Protein AF-A0A3D4PUM0-F1 (afdb_monomer)

pLDDT: mean 78.25, std 20.86, range [29.56, 98.5]

Mean predicted aligned error: 17.83 Å

Secondary structure (DSSP, 8-state):
-HHHHHHHHHHHHHHHHHTT-S-HHHHHHHHHHHH-TTTT----EEE-SS--GGGEEEEEETTTEEEEEEE--GGG-EEE-GGGGGGGGGG-HHHHHHHHHHHHHH--SPP-TTHHHHHHHHHHHHHHHHHHHHHHTT-HHHHHHHHHHHHHHHHT--TTTT-HHHHHHHHHHHHHHHHHHS--------------TT--GGGGS--S---------PPPP----TT-S-----PPP----------------SHHHHHHHHHHHHHHHHHHHHT--

Nearest PDB structures (foldseek):
  5igh-assembly1_A  TM=8.323E-01  e=3.819E-04  Escherichia coli
  8i8h-assembly1_A  TM=6.521E-01  e=4.252E-04  Streptosporangium roseum
  3w0m-assembly1_A  TM=4.952E-01  e=8.593E-03  Escherichia coli
  3w0r-assembly1_A  TM=5.070E-01  e=7.357E-02  Escherichia coli

Foldseek 3Di:
DLVVVLVVQVVLLVLLVVVVLFDPLLSVLSVVLSVDPLLSPDDWDWDLQAAAPVQFDWDQDPPPGTDGPDGHRSPSIDTGQNLRNLLNCLVVVVCSVVVLVVCQVPDPDDRRLNSSLVSVSNNLCVLSVQLSVCVVVVNVVSNVVSSVVSVVVSVPDDPPSNDSVVSVVVVVVVVVVVVVVPPPPPPPPPPPPPPCPVDDPVVVDPPDDDDDDDDDDDDDDDDDPPPPPDDDDDDDDDDDDDDDDDDDDDDDPPDPVVVVVVVVVVVVVVVVVVVPD

Sequence (277 aa):
SAEEVREEIRQLVDRAAATGRVPARLTVRWRDAVGDDELWRFESAVTLGGVQATSFLFEDDPDNGPEVVGLLNWHGMSLGDPAVDLAWLSSAPDAAGTVHSSYSEASDRTPDSALAVRGRLLAELEFARWLVHGDAMHRTDIMDDAAGLLESLAEGLRENDLSVIAARSEGVDSAMDALNRVPATAAAGSNTSMQTDAYNPADLLPGEDAPDAPEEYVGDATEDLRDVAESDLLPRDESQGDPSGAVDEEETGTDSADEAQRAARAALQRWTSSSSE

Structure (mmCIF, N/CA/C/O backbone):
data_AF-A0A3D4PUM0-F1
#
_entry.id   AF-A0A3D4PUM0-F1
#
loop_
_atom_site.group_PDB
_atom_site.id
_atom_site.type_symbol
_atom_site.label_atom_id
_atom_site.label_alt_id
_atom_site.label_comp_id
_atom_site.label_asym_id
_atom_site.label_entity_id
_atom_site.label_seq_id
_atom_site.pdbx_PDB_ins_code
_atom_site.Cartn_x
_atom_site.Cartn_y
_atom_site.Cartn_z
_atom_site.occupancy
_atom_site.B_iso_or_equiv
_atom_site.auth_seq_id
_atom_site.auth_comp_id
_atom_site.auth_asym_id
_atom_site.auth_atom_id
_atom_site.pdbx_PDB_model_num
ATOM 1 N N . SER A 1 1 ? -5.836 -16.461 -2.499 1.00 89.94 1 SER A N 1
ATOM 2 C CA . SER A 1 1 ? -6.619 -15.918 -3.633 1.00 89.94 1 SER A CA 1
ATOM 3 C C . SER A 1 1 ? -6.806 -14.413 -3.449 1.00 89.94 1 SER A C 1
ATOM 5 O O . SER A 1 1 ? -6.516 -13.910 -2.369 1.00 89.94 1 SER A O 1
ATOM 7 N N . ALA A 1 2 ? -7.250 -13.668 -4.468 1.00 94.00 2 ALA A N 1
ATOM 8 C CA . ALA A 1 2 ? -7.406 -12.212 -4.342 1.00 94.00 2 ALA A CA 1
ATOM 9 C C . ALA A 1 2 ? -8.437 -11.797 -3.275 1.00 94.00 2 ALA A C 1
ATOM 11 O O . ALA A 1 2 ? -8.187 -10.872 -2.505 1.00 94.00 2 ALA A O 1
ATOM 12 N N . GLU A 1 3 ? -9.551 -12.528 -3.170 1.00 95.75 3 GLU A N 1
ATOM 13 C CA . GLU A 1 3 ? -10.566 -12.293 -2.135 1.00 95.75 3 GLU A CA 1
ATOM 14 C C . GLU A 1 3 ? -10.061 -12.628 -0.723 1.00 95.75 3 GLU A C 1
ATOM 16 O O . GLU A 1 3 ? -10.372 -11.906 0.219 1.00 95.75 3 GLU A O 1
ATOM 21 N N . GLU A 1 4 ? -9.226 -13.661 -0.566 1.00 95.56 4 GLU A N 1
ATOM 22 C CA . GLU A 1 4 ? -8.571 -13.952 0.721 1.00 95.56 4 GLU A CA 1
ATOM 23 C C . GLU A 1 4 ? -7.657 -12.799 1.154 1.00 95.56 4 GLU A C 1
ATOM 25 O O . GLU A 1 4 ? -7.783 -12.313 2.274 1.00 95.56 4 GLU A O 1
ATOM 30 N N . VAL A 1 5 ? -6.803 -12.296 0.254 1.00 95.94 5 VAL A N 1
ATOM 31 C CA . VAL A 1 5 ? -5.918 -11.150 0.544 1.00 95.94 5 VAL A CA 1
ATOM 32 C C . VAL A 1 5 ? -6.737 -9.905 0.900 1.00 95.94 5 VAL A C 1
ATOM 34 O O . VAL A 1 5 ? -6.420 -9.194 1.857 1.00 95.94 5 VAL A O 1
ATOM 37 N N . ARG A 1 6 ? -7.824 -9.650 0.162 1.00 97.44 6 ARG A N 1
ATOM 38 C CA . ARG A 1 6 ? -8.756 -8.548 0.433 1.00 97.44 6 ARG A CA 1
ATOM 39 C C . ARG A 1 6 ? -9.374 -8.661 1.826 1.00 97.44 6 ARG A C 1
ATOM 41 O O . ARG A 1 6 ? -9.458 -7.663 2.542 1.00 97.44 6 ARG A O 1
ATOM 48 N N . GLU A 1 7 ? -9.813 -9.854 2.212 1.00 97.94 7 GLU A N 1
ATOM 49 C CA . GLU A 1 7 ? -10.415 -10.111 3.520 1.00 97.94 7 GLU A CA 1
ATOM 50 C C . GLU A 1 7 ? -9.394 -9.994 4.660 1.00 97.94 7 GLU A C 1
ATOM 52 O O . GLU A 1 7 ? -9.678 -9.357 5.674 1.00 97.94 7 GLU A O 1
ATOM 57 N N . GLU A 1 8 ? -8.175 -10.502 4.486 1.00 97.12 8 GLU A N 1
ATOM 58 C CA . GLU A 1 8 ? -7.089 -10.328 5.459 1.00 97.12 8 GLU A CA 1
ATOM 59 C C . GLU A 1 8 ? -6.768 -8.847 5.700 1.00 97.12 8 GLU A C 1
ATOM 61 O O . GLU A 1 8 ? -6.596 -8.406 6.843 1.00 97.12 8 GLU A O 1
ATOM 66 N N . ILE A 1 9 ? -6.728 -8.053 4.628 1.00 97.81 9 ILE A N 1
ATOM 67 C CA . ILE A 1 9 ? -6.503 -6.609 4.713 1.00 97.81 9 ILE A CA 1
ATOM 68 C C . ILE A 1 9 ? -7.691 -5.908 5.377 1.00 97.81 9 ILE A C 1
ATOM 70 O O . ILE A 1 9 ? -7.478 -5.048 6.232 1.00 97.81 9 ILE A O 1
ATOM 74 N N . ARG A 1 10 ? -8.932 -6.300 5.067 1.00 98.31 10 ARG A N 1
ATOM 75 C CA . ARG A 1 10 ? -10.135 -5.790 5.746 1.00 98.31 10 ARG A CA 1
ATOM 76 C C . ARG A 1 10 ? -10.048 -6.007 7.258 1.00 98.31 10 ARG A C 1
ATOM 78 O O . ARG A 1 10 ? -10.206 -5.061 8.028 1.00 98.31 10 ARG A O 1
ATOM 85 N N . GLN A 1 11 ? -9.705 -7.222 7.680 1.00 98.50 11 GLN A N 1
ATOM 86 C CA . GLN A 1 11 ? -9.539 -7.568 9.093 1.00 98.50 11 GLN A CA 1
ATOM 87 C C . GLN A 1 11 ? -8.387 -6.806 9.752 1.00 98.50 11 GLN A C 1
ATOM 89 O O . GLN A 1 11 ? -8.486 -6.408 10.914 1.00 98.50 11 GLN A O 1
ATOM 94 N N . LEU A 1 12 ? -7.279 -6.590 9.040 1.00 98.50 12 LEU A N 1
ATOM 95 C CA . LEU A 1 12 ? -6.182 -5.756 9.526 1.00 98.50 12 LEU A CA 1
ATOM 96 C C . LEU A 1 12 ? -6.639 -4.312 9.758 1.00 98.50 12 LEU A C 1
ATOM 98 O O . LEU A 1 12 ? -6.365 -3.765 10.826 1.00 98.50 12 LEU A O 1
ATOM 102 N N . VAL A 1 13 ? -7.340 -3.714 8.791 1.00 98.44 13 VAL A N 1
ATOM 103 C CA . VAL A 1 13 ? -7.861 -2.343 8.891 1.00 98.44 13 VAL A CA 1
ATOM 104 C C . VAL A 1 13 ? -8.812 -2.217 10.078 1.00 98.44 13 VAL A C 1
ATOM 106 O O . VAL A 1 13 ? -8.683 -1.279 10.863 1.00 98.44 13 VAL A O 1
ATOM 109 N N . ASP A 1 14 ? -9.718 -3.177 10.266 1.00 98.25 14 ASP A N 1
ATOM 110 C CA . ASP A 1 14 ? -10.654 -3.155 11.390 1.00 98.25 14 ASP A CA 1
ATOM 111 C C . ASP A 1 14 ? -9.953 -3.333 12.744 1.00 98.25 14 ASP A C 1
ATOM 113 O O . ASP A 1 14 ? -10.270 -2.609 13.691 1.00 98.25 14 ASP A O 1
ATOM 117 N N . ARG A 1 15 ? -8.947 -4.215 12.843 1.00 98.31 15 ARG A N 1
ATOM 118 C CA . ARG A 1 15 ? -8.122 -4.346 14.059 1.00 98.31 15 ARG A CA 1
ATOM 119 C C . ARG A 1 15 ? -7.341 -3.073 14.361 1.00 98.31 15 ARG A C 1
ATOM 121 O O . ARG A 1 15 ? -7.334 -2.624 15.503 1.00 98.31 15 ARG A O 1
ATOM 128 N N . ALA A 1 16 ? -6.716 -2.472 13.353 1.00 98.12 16 ALA A N 1
ATOM 129 C CA . ALA A 1 16 ? -5.984 -1.224 13.520 1.00 98.12 16 ALA A CA 1
ATOM 130 C C . ALA A 1 16 ? -6.927 -0.096 13.965 1.00 98.12 16 ALA A C 1
ATOM 132 O O . ALA A 1 16 ? -6.626 0.614 14.922 1.00 98.12 16 ALA A O 1
ATOM 133 N N . ALA A 1 17 ? -8.106 0.024 13.350 1.00 97.50 17 ALA A N 1
ATOM 134 C CA . ALA A 1 17 ? -9.118 1.003 13.738 1.00 97.50 17 ALA A CA 1
ATOM 135 C C . ALA A 1 17 ? -9.629 0.786 15.175 1.00 97.50 17 ALA A C 1
ATOM 137 O O . ALA A 1 17 ? -9.835 1.762 15.900 1.00 97.50 17 ALA A O 1
ATOM 138 N N . ALA A 1 18 ? -9.784 -0.468 15.616 1.00 97.44 18 ALA A N 1
ATOM 139 C CA . ALA A 1 18 ? -10.228 -0.806 16.969 1.00 97.44 18 ALA A CA 1
ATOM 140 C C . ALA A 1 18 ? -9.271 -0.317 18.072 1.00 97.44 18 ALA A C 1
ATOM 142 O O . ALA A 1 18 ? -9.718 -0.069 19.190 1.00 97.44 18 ALA A O 1
ATOM 143 N N . THR A 1 19 ? -7.987 -0.095 17.759 1.00 96.69 19 THR A N 1
ATOM 144 C CA . THR A 1 19 ? -7.031 0.516 18.704 1.00 96.69 19 THR A CA 1
ATOM 145 C C . THR A 1 19 ? -7.380 1.969 19.056 1.00 96.69 19 THR A C 1
ATOM 147 O O . THR A 1 19 ? -6.889 2.505 20.050 1.00 96.69 19 THR A O 1
ATOM 150 N N . GLY A 1 20 ? -8.185 2.645 18.225 1.00 96.88 20 GLY A N 1
ATOM 151 C CA . GLY A 1 20 ? -8.527 4.062 18.374 1.00 96.88 20 GLY A CA 1
ATOM 152 C C . GLY A 1 20 ? -7.366 5.033 18.121 1.00 96.88 20 GLY A C 1
ATOM 153 O O . GLY A 1 20 ? -7.516 6.225 18.380 1.00 96.88 20 GLY A O 1
ATOM 154 N N . ARG A 1 21 ? -6.212 4.547 17.639 1.00 97.06 21 ARG A N 1
ATOM 155 C CA . ARG A 1 21 ? -5.001 5.353 17.389 1.00 97.06 21 ARG A CA 1
ATOM 156 C C . ARG A 1 21 ? -4.796 5.727 15.918 1.00 97.06 21 ARG A C 1
ATOM 158 O O . ARG A 1 21 ? -3.943 6.556 15.627 1.00 97.06 21 ARG A O 1
ATOM 165 N N . VAL A 1 22 ? -5.556 5.134 14.997 1.00 98.06 22 VAL A N 1
ATOM 166 C CA . VAL A 1 22 ? -5.452 5.417 13.557 1.00 98.06 22 VAL A CA 1
ATOM 167 C C . VAL A 1 22 ? -6.213 6.708 13.215 1.00 98.06 22 VAL A C 1
ATOM 169 O O . VAL A 1 22 ? -7.403 6.803 13.534 1.00 98.06 22 VAL A O 1
ATOM 172 N N . PRO A 1 23 ? -5.588 7.685 12.530 1.00 96.88 23 PRO A N 1
ATOM 173 C CA . PRO A 1 23 ? -6.275 8.873 12.027 1.00 96.88 23 PRO A CA 1
ATOM 174 C C . PRO A 1 23 ? -7.497 8.528 11.164 1.00 96.88 23 PRO A C 1
ATOM 176 O O . PRO A 1 23 ? -7.413 7.716 10.243 1.00 96.88 23 PRO A O 1
ATOM 179 N N . ALA A 1 24 ? -8.631 9.196 11.399 1.00 94.19 24 ALA A N 1
ATOM 180 C CA . ALA A 1 24 ? -9.900 8.873 10.732 1.00 94.19 24 ALA A CA 1
ATOM 181 C C . ALA A 1 24 ? -9.818 8.918 9.193 1.00 94.19 24 ALA A C 1
ATOM 183 O O . ALA A 1 24 ? -10.418 8.075 8.526 1.00 94.19 24 ALA A O 1
ATOM 184 N N . ARG A 1 25 ? -9.036 9.858 8.636 1.00 92.69 25 ARG A N 1
ATOM 185 C CA . ARG A 1 25 ? -8.810 9.976 7.184 1.00 92.69 25 ARG A CA 1
ATOM 186 C C . ARG A 1 25 ? -8.170 8.721 6.579 1.00 92.69 25 ARG A C 1
ATOM 188 O O . ARG A 1 25 ? -8.573 8.319 5.495 1.00 92.69 25 ARG A O 1
ATOM 195 N N . LEU A 1 26 ? -7.242 8.075 7.293 1.00 95.06 26 LEU A N 1
ATOM 196 C CA . LEU A 1 26 ? -6.613 6.825 6.849 1.00 95.06 26 LEU A CA 1
ATOM 197 C C . LEU A 1 26 ? -7.606 5.668 6.882 1.00 95.06 26 LEU A C 1
ATOM 199 O O . LEU A 1 26 ? -7.728 4.942 5.904 1.00 95.06 26 LEU A O 1
ATOM 203 N N . THR A 1 27 ? -8.381 5.543 7.961 1.00 95.38 27 THR A N 1
ATOM 204 C CA . THR A 1 27 ? -9.386 4.480 8.082 1.00 95.38 27 THR A CA 1
ATOM 205 C C . THR A 1 27 ? -10.428 4.540 6.965 1.00 95.38 27 THR A C 1
ATOM 207 O O . THR A 1 27 ? -10.7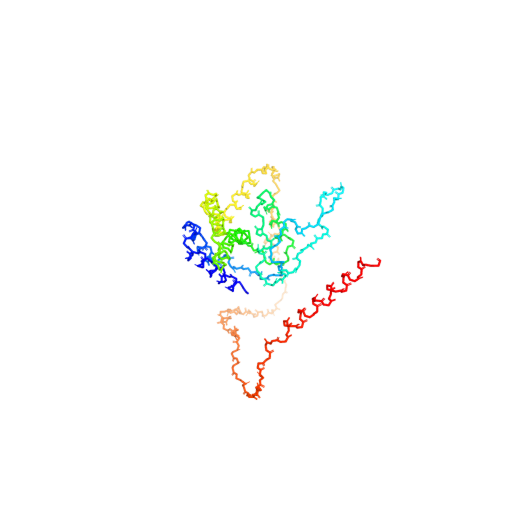63 3.504 6.397 1.00 95.38 27 THR A O 1
ATOM 210 N N . VAL A 1 28 ? -10.943 5.733 6.639 1.00 94.06 28 VAL A N 1
ATOM 211 C CA . VAL A 1 28 ? -11.895 5.911 5.526 1.00 94.06 28 VAL A CA 1
ATOM 212 C C . VAL A 1 28 ? -11.234 5.526 4.207 1.00 94.06 28 VAL A C 1
ATOM 214 O O . VAL A 1 28 ? -11.722 4.641 3.514 1.00 94.06 28 VAL A O 1
ATOM 217 N N . ARG A 1 29 ? -10.064 6.103 3.923 1.00 94.00 29 ARG A N 1
ATOM 218 C CA . ARG A 1 29 ? -9.299 5.845 2.701 1.00 94.00 29 ARG A CA 1
ATOM 219 C C . ARG A 1 29 ? -8.993 4.359 2.484 1.00 94.00 29 ARG A C 1
ATOM 221 O O . ARG A 1 29 ? -9.161 3.859 1.376 1.00 94.00 29 ARG A O 1
ATOM 228 N N . TRP A 1 30 ? -8.552 3.642 3.515 1.00 96.88 30 TRP A N 1
ATOM 229 C CA . TRP A 1 30 ? -8.256 2.212 3.404 1.00 96.88 30 TRP A CA 1
ATOM 230 C C . TRP A 1 30 ? -9.518 1.372 3.236 1.00 96.88 30 TRP A C 1
ATOM 232 O O . TRP A 1 30 ? -9.503 0.409 2.476 1.00 96.88 30 TRP A O 1
ATOM 242 N N . ARG A 1 31 ? -10.624 1.733 3.899 1.00 96.50 31 ARG A N 1
ATOM 243 C CA . ARG A 1 31 ? -11.913 1.051 3.709 1.00 96.50 31 ARG A CA 1
ATOM 244 C C . ARG A 1 31 ? -12.463 1.248 2.304 1.00 96.50 31 ARG A C 1
ATOM 246 O O . ARG A 1 31 ? -12.959 0.281 1.734 1.00 96.50 31 ARG A O 1
ATOM 253 N N . ASP A 1 32 ? -12.324 2.444 1.743 1.00 95.50 32 ASP A N 1
ATOM 254 C CA . ASP A 1 32 ? -12.714 2.727 0.362 1.00 95.50 32 ASP A CA 1
ATOM 255 C C . ASP A 1 32 ? -11.880 1.887 -0.618 1.00 95.50 32 ASP A C 1
ATOM 257 O O . ASP A 1 32 ? -12.444 1.223 -1.483 1.00 95.50 32 ASP A O 1
ATOM 261 N N . ALA A 1 33 ? -10.558 1.808 -0.420 1.00 95.50 33 ALA A N 1
ATOM 262 C CA . ALA A 1 33 ? -9.676 0.961 -1.231 1.00 95.50 33 ALA A CA 1
ATOM 263 C C . ALA A 1 33 ? -10.017 -0.540 -1.106 1.00 95.50 33 ALA A C 1
ATOM 265 O O . ALA A 1 33 ? -10.088 -1.266 -2.095 1.00 95.50 33 ALA A O 1
ATOM 266 N N . VAL A 1 34 ? -10.307 -1.024 0.106 1.00 96.81 34 VAL A N 1
ATOM 267 C CA . VAL A 1 34 ? -10.800 -2.396 0.328 1.00 96.81 34 VAL A CA 1
ATOM 268 C C . VAL A 1 34 ? -12.167 -2.618 -0.329 1.00 96.81 34 VAL A C 1
ATOM 270 O O . VAL A 1 34 ? -12.474 -3.734 -0.751 1.00 96.81 34 VAL A O 1
ATOM 273 N N . GLY A 1 35 ? -12.999 -1.584 -0.432 1.00 95.69 35 GLY A N 1
ATOM 274 C CA . GLY A 1 35 ? -14.293 -1.613 -1.110 1.00 95.69 35 GLY A CA 1
ATOM 275 C C . GLY A 1 35 ? -14.212 -1.594 -2.639 1.00 95.69 35 GLY A C 1
ATOM 276 O O . GLY A 1 35 ? -15.154 -2.046 -3.281 1.00 95.69 35 GLY A O 1
ATOM 277 N N . ASP A 1 36 ? -13.104 -1.135 -3.219 1.00 95.62 36 ASP A N 1
ATOM 278 C CA . ASP A 1 36 ? -12.923 -1.026 -4.669 1.00 95.62 36 ASP A CA 1
ATOM 279 C C . ASP A 1 36 ? -12.606 -2.387 -5.307 1.00 95.62 36 ASP A C 1
ATOM 281 O O . ASP A 1 36 ? -11.498 -2.905 -5.196 1.00 95.62 36 ASP A O 1
ATOM 285 N N . ASP A 1 37 ? -13.578 -2.970 -6.010 1.00 94.81 37 ASP A N 1
ATOM 286 C CA . ASP A 1 37 ? -13.408 -4.252 -6.700 1.00 94.81 37 ASP A CA 1
ATOM 287 C C . ASP A 1 37 ? -12.352 -4.207 -7.813 1.00 94.81 37 ASP A C 1
ATOM 289 O O . ASP A 1 37 ? -11.778 -5.244 -8.136 1.00 94.81 37 ASP A O 1
ATOM 293 N N . GLU A 1 38 ? -12.089 -3.047 -8.425 1.00 93.69 38 GLU A N 1
ATOM 294 C CA . GLU A 1 38 ? -11.061 -2.930 -9.465 1.00 93.69 38 GLU A CA 1
ATOM 295 C C . GLU A 1 38 ? -9.663 -3.150 -8.882 1.00 93.69 38 GLU A C 1
ATOM 297 O O . GLU A 1 38 ? -8.814 -3.758 -9.534 1.00 93.69 38 GLU A O 1
ATOM 302 N N . LEU A 1 39 ? -9.454 -2.739 -7.628 1.00 95.25 39 LEU A N 1
ATOM 303 C CA . LEU A 1 39 ? -8.184 -2.889 -6.933 1.00 95.25 39 LEU A CA 1
ATOM 304 C C . LEU A 1 39 ? -7.788 -4.368 -6.785 1.00 95.25 39 LEU A C 1
ATOM 306 O O . LEU A 1 39 ? -6.617 -4.704 -6.947 1.00 95.25 39 LEU A O 1
ATOM 310 N N . TRP A 1 40 ? -8.756 -5.257 -6.540 1.00 95.75 40 TRP A N 1
ATOM 311 C CA . TRP A 1 40 ? -8.529 -6.670 -6.199 1.00 95.75 40 TRP A CA 1
ATOM 312 C C . TRP A 1 40 ? -8.567 -7.631 -7.399 1.00 95.75 40 TRP A C 1
ATOM 314 O O . TRP A 1 40 ? -8.477 -8.843 -7.220 1.00 95.75 40 TRP A O 1
ATOM 324 N N . ARG A 1 41 ? -8.663 -7.131 -8.638 1.00 93.38 41 ARG A N 1
ATOM 325 C CA . ARG A 1 41 ? -8.634 -7.960 -9.860 1.00 93.38 41 ARG A CA 1
ATOM 326 C C . ARG A 1 41 ? -7.205 -8.258 -10.317 1.00 93.38 41 ARG A C 1
ATOM 328 O O . ARG A 1 41 ? -6.785 -7.792 -11.371 1.00 93.38 41 ARG A O 1
ATOM 335 N N . PHE A 1 42 ? -6.473 -9.050 -9.539 1.00 94.31 42 PHE A N 1
ATOM 336 C CA . PHE A 1 42 ? -5.106 -9.453 -9.877 1.00 94.31 42 PHE A CA 1
ATOM 337 C C . PHE A 1 42 ? -4.950 -10.964 -10.047 1.00 94.31 42 PHE A C 1
ATOM 339 O O . PHE A 1 42 ? -5.653 -11.770 -9.433 1.00 94.31 42 PHE A O 1
ATOM 346 N N . GLU A 1 43 ? -3.969 -11.344 -10.859 1.00 94.62 43 GLU A N 1
ATOM 347 C CA . GLU A 1 43 ? -3.492 -12.719 -10.965 1.00 94.62 43 GLU A CA 1
ATOM 348 C C . GLU A 1 43 ? -2.467 -12.992 -9.854 1.00 94.62 43 GLU A C 1
ATOM 350 O O . GLU A 1 43 ? -1.481 -12.263 -9.712 1.00 94.62 43 GLU A O 1
ATOM 355 N N . SER A 1 44 ? -2.704 -14.024 -9.037 1.00 94.62 44 SER A N 1
ATOM 356 C CA . SER A 1 44 ? -1.778 -14.384 -7.956 1.00 94.62 44 SER A CA 1
ATOM 357 C C . SER A 1 44 ? -0.432 -14.844 -8.516 1.00 94.62 44 SER A C 1
ATOM 359 O O . SER A 1 44 ? -0.383 -15.585 -9.494 1.00 94.62 44 SER A O 1
ATOM 361 N N . ALA A 1 45 ? 0.661 -14.440 -7.875 1.00 93.88 45 ALA A N 1
ATOM 362 C CA . ALA A 1 45 ? 2.017 -14.744 -8.315 1.00 93.88 45 ALA A CA 1
ATOM 363 C C . ALA A 1 45 ? 2.901 -15.189 -7.153 1.00 93.88 45 ALA A C 1
ATOM 365 O O . ALA A 1 45 ? 2.557 -14.995 -5.986 1.00 93.88 45 ALA A O 1
ATOM 366 N N . VAL A 1 46 ? 4.035 -15.813 -7.475 1.00 94.44 46 VAL A N 1
ATOM 367 C CA . VAL A 1 46 ? 5.067 -16.088 -6.475 1.00 94.44 46 VAL A CA 1
ATOM 368 C C . VAL A 1 46 ? 5.660 -14.754 -6.042 1.00 94.44 46 VAL A C 1
ATOM 370 O O . VAL A 1 46 ? 6.125 -13.977 -6.872 1.00 94.44 46 VAL A O 1
ATOM 373 N N . THR A 1 47 ? 5.620 -14.508 -4.744 1.00 95.06 47 THR A N 1
ATOM 374 C CA . THR A 1 47 ? 6.147 -13.315 -4.088 1.00 95.06 47 THR A CA 1
ATOM 375 C C . THR A 1 47 ? 7.225 -13.724 -3.101 1.00 95.06 47 THR A C 1
ATOM 377 O O . THR A 1 47 ? 7.211 -14.856 -2.620 1.00 95.06 47 THR A O 1
ATOM 380 N N . LEU A 1 48 ? 8.140 -12.817 -2.773 1.00 94.62 48 LEU A N 1
ATOM 381 C CA . LEU A 1 48 ? 9.148 -12.997 -1.724 1.00 94.62 48 LEU A CA 1
ATOM 382 C C . LEU A 1 48 ? 8.660 -12.547 -0.343 1.00 94.62 48 LEU A C 1
ATOM 384 O O . LEU A 1 48 ? 9.373 -12.723 0.645 1.00 94.62 48 LEU A O 1
ATOM 388 N N . GLY A 1 49 ? 7.441 -12.007 -0.269 1.00 92.06 49 GLY A N 1
ATOM 389 C CA . GLY A 1 49 ? 6.808 -11.582 0.975 1.00 92.06 49 GLY A CA 1
ATOM 390 C C . GLY A 1 49 ? 7.199 -10.171 1.414 1.00 92.06 49 GLY A C 1
ATOM 391 O O . GLY A 1 49 ? 7.115 -9.871 2.603 1.00 92.06 49 GLY A O 1
ATOM 392 N N . GLY A 1 50 ? 7.623 -9.311 0.482 1.00 90.88 50 GLY A N 1
ATOM 393 C CA . GLY A 1 50 ? 7.985 -7.923 0.765 1.00 90.88 50 GLY A CA 1
ATOM 394 C C . GLY A 1 50 ? 9.457 -7.634 0.502 1.00 90.88 50 GLY A C 1
ATOM 395 O O . GLY A 1 50 ? 10.246 -7.430 1.427 1.00 90.88 50 GLY A O 1
ATOM 396 N N . VAL A 1 51 ? 9.823 -7.584 -0.778 1.00 93.12 51 VAL A N 1
ATOM 397 C CA . VAL A 1 51 ? 11.147 -7.127 -1.217 1.00 93.12 51 VAL A CA 1
ATOM 398 C C . VAL A 1 51 ? 11.414 -5.685 -0.774 1.00 93.12 51 VAL A C 1
ATOM 400 O O . VAL A 1 51 ? 10.527 -4.836 -0.735 1.00 93.12 51 VAL A O 1
ATOM 403 N N . GLN A 1 52 ? 12.678 -5.408 -0.464 1.00 92.31 52 GLN A N 1
ATOM 404 C CA . GLN A 1 52 ? 13.208 -4.071 -0.190 1.00 92.31 52 GLN A CA 1
ATOM 405 C C . GLN A 1 52 ? 14.377 -3.783 -1.134 1.00 92.31 52 GLN A C 1
ATOM 407 O O . GLN A 1 52 ? 14.996 -4.719 -1.642 1.00 92.31 52 GLN A O 1
ATOM 412 N N . ALA A 1 53 ? 14.767 -2.515 -1.293 1.00 90.94 53 ALA A N 1
ATOM 413 C CA . ALA A 1 53 ? 15.943 -2.142 -2.091 1.00 90.94 53 ALA A CA 1
ATOM 414 C C . ALA A 1 53 ? 17.221 -2.904 -1.673 1.00 90.94 53 ALA A C 1
ATOM 416 O O . ALA A 1 53 ? 18.040 -3.271 -2.508 1.00 90.94 53 ALA A O 1
ATOM 417 N N . THR A 1 54 ? 17.354 -3.218 -0.381 1.00 92.75 54 THR A N 1
ATOM 418 C CA . THR A 1 54 ? 18.473 -3.984 0.197 1.00 92.75 54 THR A CA 1
ATOM 419 C C . THR A 1 54 ? 18.436 -5.486 -0.096 1.00 92.75 54 THR A C 1
ATOM 421 O O . THR A 1 54 ? 19.359 -6.203 0.282 1.00 92.75 54 THR A O 1
ATOM 424 N N . SER A 1 55 ? 17.375 -5.986 -0.731 1.00 94.31 55 SER A N 1
ATOM 425 C CA . SER A 1 55 ? 17.257 -7.401 -1.100 1.00 94.31 55 SER A CA 1
ATOM 426 C C . SER A 1 55 ? 17.987 -7.720 -2.404 1.00 94.31 55 SER A C 1
ATOM 428 O O . SER A 1 55 ? 18.264 -8.887 -2.663 1.00 94.31 55 SER A O 1
ATOM 430 N N . PHE A 1 56 ? 18.308 -6.708 -3.211 1.00 94.56 56 PHE A N 1
ATOM 431 C CA . PHE A 1 56 ? 19.006 -6.871 -4.480 1.00 94.56 56 PHE A CA 1
ATOM 432 C C . PHE A 1 56 ? 20.516 -6.719 -4.293 1.00 94.56 56 PHE A C 1
ATOM 434 O O . PHE A 1 56 ? 20.988 -5.817 -3.599 1.00 94.56 56 PHE A O 1
ATOM 441 N N . LEU A 1 57 ? 21.271 -7.608 -4.932 1.00 96.56 57 LEU A N 1
ATOM 442 C CA . LEU A 1 57 ? 22.715 -7.482 -5.084 1.00 96.56 57 LEU A CA 1
ATOM 443 C C . LEU A 1 57 ? 23.011 -6.847 -6.433 1.00 96.56 57 LEU A C 1
ATOM 445 O O . LEU A 1 57 ? 22.428 -7.252 -7.438 1.00 96.56 57 LEU A O 1
ATOM 449 N N . PHE A 1 58 ? 23.939 -5.897 -6.438 1.00 95.75 58 PHE A N 1
ATOM 450 C CA . PHE A 1 58 ? 24.331 -5.168 -7.633 1.00 95.75 58 PHE A CA 1
ATOM 451 C C . PHE A 1 58 ? 25.808 -5.388 -7.946 1.00 95.75 58 PHE A C 1
ATOM 453 O O . PHE A 1 58 ? 26.634 -5.446 -7.032 1.00 95.75 58 PHE A O 1
ATOM 460 N N . GLU A 1 59 ? 26.123 -5.474 -9.232 1.00 96.19 59 GLU A N 1
ATOM 461 C CA . GLU A 1 59 ? 27.479 -5.372 -9.766 1.00 96.19 59 GLU A CA 1
ATOM 462 C C . GLU A 1 59 ? 27.522 -4.209 -10.761 1.00 96.19 59 GLU A C 1
ATOM 464 O O . GLU A 1 59 ? 26.559 -3.980 -11.491 1.00 96.19 59 GLU A O 1
ATOM 469 N N . ASP A 1 60 ? 28.607 -3.435 -10.758 1.00 94.81 60 ASP A N 1
ATOM 470 C CA . ASP A 1 60 ? 28.759 -2.319 -11.691 1.00 94.81 60 ASP A CA 1
ATOM 471 C C . ASP A 1 60 ? 29.171 -2.851 -13.070 1.00 94.81 60 ASP A C 1
ATOM 473 O O . ASP A 1 60 ? 30.302 -3.313 -13.248 1.00 94.81 60 ASP A O 1
ATOM 477 N N . ASP A 1 61 ? 28.280 -2.739 -14.057 1.00 91.75 61 ASP A N 1
ATOM 478 C CA . ASP A 1 61 ? 28.627 -2.954 -15.457 1.00 91.75 61 ASP A CA 1
ATOM 479 C C . ASP A 1 61 ? 29.239 -1.666 -16.048 1.00 91.75 61 ASP A C 1
ATOM 481 O O . ASP A 1 61 ? 28.659 -0.578 -15.924 1.00 91.75 61 ASP A O 1
ATOM 485 N N . PRO A 1 62 ? 30.418 -1.745 -16.691 1.00 90.06 62 PRO A N 1
ATOM 486 C CA . PRO A 1 62 ? 31.136 -0.571 -17.180 1.00 90.06 62 PRO A CA 1
ATOM 487 C C . PRO A 1 62 ? 30.418 0.187 -18.307 1.00 90.06 62 PRO A C 1
ATOM 489 O O . PRO A 1 62 ? 30.710 1.370 -18.493 1.00 90.06 62 PRO A O 1
ATOM 492 N N . ASP A 1 63 ? 29.504 -0.456 -19.040 1.00 93.12 63 ASP A N 1
ATOM 493 C CA . ASP A 1 63 ? 28.809 0.140 -20.184 1.00 93.12 63 ASP A CA 1
ATOM 494 C C . ASP A 1 63 ? 27.350 0.515 -19.857 1.00 93.12 63 ASP A C 1
ATOM 496 O O . ASP A 1 63 ? 26.836 1.505 -20.384 1.00 93.12 63 ASP A O 1
ATOM 500 N N . ASN A 1 64 ? 26.689 -0.237 -18.972 1.00 86.94 64 ASN A N 1
ATOM 501 C CA . ASN A 1 64 ? 25.249 -0.141 -18.706 1.00 86.94 64 ASN A CA 1
ATOM 502 C C . ASN A 1 64 ? 24.900 0.358 -17.290 1.00 86.94 64 ASN A C 1
ATOM 504 O O . ASN A 1 64 ? 23.738 0.674 -17.029 1.00 86.94 64 ASN A O 1
ATOM 508 N N . GLY A 1 65 ? 25.884 0.491 -16.393 1.00 90.44 65 GLY A N 1
ATOM 509 C CA . GLY A 1 65 ? 25.669 0.880 -14.996 1.00 90.44 65 GLY A CA 1
ATOM 510 C C . GLY A 1 65 ? 25.377 -0.316 -14.077 1.00 90.44 65 GLY A C 1
ATOM 511 O O . GLY A 1 65 ? 25.704 -1.445 -14.422 1.00 90.44 65 GLY A O 1
ATOM 512 N N . PRO A 1 66 ? 24.808 -0.106 -12.877 1.00 91.38 66 PRO A N 1
ATOM 513 C CA . PRO A 1 66 ? 24.604 -1.188 -11.915 1.00 91.38 66 PRO A CA 1
ATOM 514 C C . PRO A 1 66 ? 23.564 -2.205 -12.409 1.00 91.38 66 PRO A C 1
ATOM 516 O O . PRO A 1 66 ? 22.414 -1.848 -12.675 1.00 91.38 66 PRO A O 1
ATOM 519 N N . GLU A 1 67 ? 23.948 -3.478 -12.466 1.00 93.88 67 GLU A N 1
ATOM 520 C CA . GLU A 1 67 ? 23.091 -4.605 -12.839 1.00 93.88 67 GLU A CA 1
ATOM 521 C C . GLU A 1 67 ? 22.729 -5.446 -11.609 1.00 93.88 67 GLU A C 1
ATOM 523 O O . GLU A 1 67 ? 23.549 -5.660 -10.715 1.00 93.88 67 GLU A O 1
ATOM 528 N N . VAL A 1 68 ? 21.490 -5.943 -11.558 1.00 94.25 68 VAL A N 1
ATOM 529 C CA . VAL A 1 68 ? 21.047 -6.866 -10.507 1.00 94.25 68 VAL A CA 1
ATOM 530 C C . VAL A 1 68 ? 21.626 -8.256 -10.771 1.00 94.25 68 VAL A C 1
ATOM 532 O O . VAL A 1 68 ? 21.184 -8.957 -11.676 1.00 94.25 68 VAL A O 1
ATOM 535 N N . VAL A 1 69 ? 22.560 -8.693 -9.928 1.00 96.38 69 VAL A N 1
ATOM 536 C CA . VAL A 1 69 ? 23.231 -10.004 -10.043 1.00 96.38 69 VAL A CA 1
ATOM 537 C C . VAL A 1 69 ? 22.702 -11.049 -9.066 1.00 96.38 69 VAL A C 1
ATOM 539 O O . VAL A 1 69 ? 23.045 -12.229 -9.144 1.00 96.38 69 VAL A O 1
ATOM 542 N N . GLY A 1 70 ? 21.868 -10.640 -8.112 1.00 95.50 70 GLY A N 1
ATOM 543 C CA . GLY A 1 70 ? 21.346 -11.556 -7.113 1.00 95.50 70 GLY A CA 1
ATOM 544 C C . GLY A 1 70 ? 20.193 -10.993 -6.305 1.00 95.50 70 GLY A C 1
ATOM 545 O O . GLY A 1 70 ? 19.950 -9.788 -6.265 1.00 95.50 70 GLY A O 1
ATOM 546 N N . LEU A 1 71 ? 19.49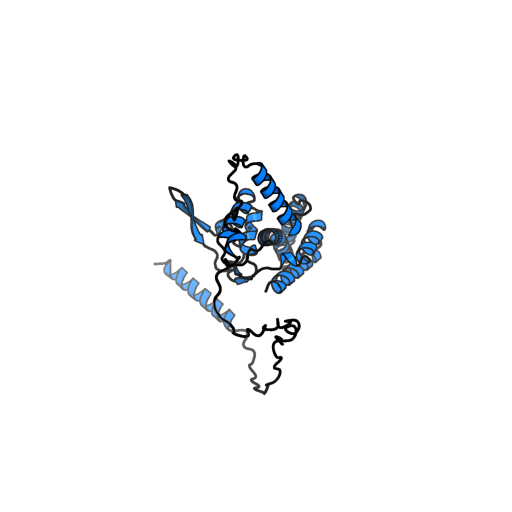7 -11.908 -5.637 1.00 95.38 71 LEU A N 1
ATOM 547 C CA . LEU A 1 71 ? 18.322 -11.625 -4.828 1.00 95.38 71 L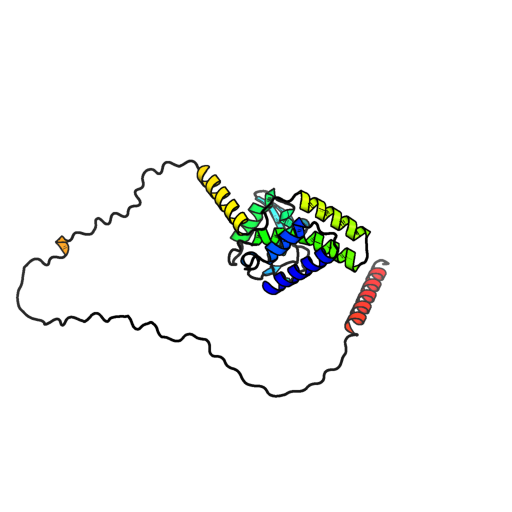EU A CA 1
ATOM 548 C C . LEU A 1 71 ? 18.415 -12.391 -3.510 1.00 95.38 71 LEU A C 1
ATOM 550 O O . LEU A 1 71 ? 18.748 -13.579 -3.488 1.00 95.38 71 LEU A O 1
ATOM 554 N N . LEU A 1 72 ? 18.151 -11.694 -2.413 1.00 94.19 72 LEU A N 1
ATOM 555 C CA . LEU A 1 72 ? 18.190 -12.204 -1.046 1.00 94.19 72 LEU A CA 1
ATOM 556 C C . LEU A 1 72 ? 16.769 -12.362 -0.477 1.00 94.19 72 LEU A C 1
ATOM 558 O O . LEU A 1 72 ? 15.782 -12.055 -1.136 1.00 94.19 72 LEU A O 1
ATOM 562 N N . ASN A 1 73 ? 16.676 -12.816 0.778 1.00 90.38 73 ASN A N 1
ATOM 563 C CA . ASN A 1 73 ? 15.436 -12.853 1.573 1.00 90.38 73 ASN A CA 1
ATOM 564 C C . ASN A 1 73 ? 14.324 -13.786 1.046 1.00 90.38 73 ASN A C 1
ATOM 566 O O . ASN A 1 73 ? 13.139 -13.509 1.184 1.00 90.38 73 ASN A O 1
ATOM 570 N N . TRP A 1 74 ? 14.698 -14.966 0.544 1.00 93.81 74 TRP A N 1
ATOM 571 C CA . TRP A 1 74 ? 13.771 -15.997 0.037 1.00 93.81 74 TRP A CA 1
ATOM 572 C C . TRP A 1 74 ? 12.863 -16.660 1.087 1.00 93.81 74 TRP A C 1
ATOM 574 O O . TRP A 1 74 ? 11.982 -17.442 0.739 1.00 93.81 74 TRP A O 1
ATOM 584 N N . HIS A 1 75 ? 13.064 -16.396 2.379 1.00 92.50 75 HIS A N 1
ATOM 585 C CA . HIS A 1 75 ? 12.332 -17.074 3.456 1.00 92.50 75 HIS A CA 1
ATOM 586 C C . HIS A 1 75 ? 10.837 -16.713 3.517 1.00 92.50 75 HIS A C 1
ATOM 588 O O . HIS A 1 75 ? 10.075 -17.436 4.151 1.00 92.50 75 HIS A O 1
ATOM 594 N N . GLY A 1 76 ? 10.422 -15.596 2.907 1.00 90.94 76 GLY A N 1
ATOM 595 C CA . GLY A 1 76 ? 9.028 -15.136 2.863 1.00 90.94 76 GLY A CA 1
ATOM 596 C C . GLY A 1 76 ? 8.245 -15.624 1.643 1.00 90.94 76 GLY A C 1
ATOM 597 O O . GLY A 1 76 ? 7.146 -15.132 1.393 1.00 90.94 76 GLY A O 1
ATOM 598 N N . MET A 1 77 ? 8.805 -16.557 0.866 1.00 95.81 77 MET A N 1
ATOM 599 C CA . MET A 1 77 ? 8.241 -16.929 -0.425 1.00 95.81 77 MET A CA 1
ATOM 600 C C . MET A 1 77 ? 6.841 -17.545 -0.301 1.00 95.81 77 MET A C 1
ATOM 602 O O . MET A 1 77 ? 6.636 -18.508 0.438 1.00 95.81 77 MET A O 1
ATOM 606 N N . SER A 1 78 ? 5.880 -17.005 -1.048 1.00 95.12 78 SER A N 1
ATOM 607 C CA . SER A 1 78 ? 4.479 -17.442 -1.023 1.00 95.12 78 SER A CA 1
ATOM 608 C C . SER A 1 78 ? 3.763 -17.131 -2.339 1.00 95.12 78 SER A C 1
ATOM 610 O O . SER A 1 78 ? 4.268 -16.367 -3.159 1.00 95.12 78 SER A O 1
ATOM 612 N N . LEU A 1 79 ? 2.586 -17.721 -2.558 1.00 95.69 79 LEU A N 1
ATOM 613 C CA . LEU A 1 79 ? 1.709 -17.366 -3.675 1.00 95.69 79 LEU A CA 1
ATOM 614 C C . LEU A 1 79 ? 0.689 -16.322 -3.198 1.00 95.69 79 LEU A C 1
ATOM 616 O O . LEU A 1 79 ? -0.085 -16.607 -2.286 1.00 95.69 79 LEU A O 1
ATOM 620 N N . GLY A 1 80 ? 0.663 -15.137 -3.806 1.00 95.00 80 GLY A N 1
ATOM 621 C CA . GLY A 1 80 ? -0.175 -14.035 -3.328 1.00 95.00 80 GLY A CA 1
ATOM 622 C C . GLY A 1 80 ? -0.233 -12.840 -4.274 1.00 95.00 80 GLY A C 1
ATOM 623 O O . GLY A 1 80 ? -0.114 -12.991 -5.490 1.00 95.00 80 GLY A O 1
ATOM 624 N N . ASP A 1 81 ? -0.458 -11.652 -3.712 1.00 96.12 81 ASP A N 1
ATOM 625 C CA . ASP A 1 81 ? -0.499 -10.396 -4.466 1.00 96.12 81 ASP A CA 1
ATOM 626 C C . ASP A 1 81 ? 0.915 -9.941 -4.865 1.00 96.12 81 ASP A C 1
ATOM 628 O O . ASP A 1 81 ? 1.701 -9.600 -3.977 1.00 96.12 81 ASP A O 1
ATOM 632 N N . PRO A 1 82 ? 1.253 -9.861 -6.168 1.00 95.56 82 PRO A N 1
ATOM 633 C CA . PRO A 1 82 ? 2.558 -9.367 -6.614 1.00 95.56 82 PRO A CA 1
ATOM 634 C C . PRO A 1 82 ? 2.884 -7.944 -6.141 1.00 95.56 82 PRO A C 1
ATOM 636 O O . PRO A 1 82 ? 4.058 -7.579 -6.086 1.00 95.56 82 PRO A O 1
ATOM 639 N N . ALA A 1 83 ? 1.881 -7.139 -5.778 1.00 96.44 83 ALA A N 1
ATOM 640 C CA . ALA A 1 83 ? 2.091 -5.784 -5.282 1.00 96.44 83 ALA A CA 1
ATOM 641 C C . ALA A 1 83 ? 2.915 -5.733 -3.983 1.00 96.44 83 ALA A C 1
ATOM 643 O O . ALA A 1 83 ? 3.546 -4.710 -3.709 1.00 96.44 83 ALA A O 1
ATOM 644 N N . VAL A 1 84 ? 2.956 -6.822 -3.201 1.00 96.19 84 VAL A N 1
ATOM 645 C CA . VAL A 1 84 ? 3.713 -6.882 -1.938 1.00 96.19 84 VAL A CA 1
ATOM 646 C C . VAL A 1 84 ? 5.208 -6.634 -2.145 1.00 96.19 84 VAL A C 1
ATOM 648 O O . VAL A 1 84 ? 5.826 -5.910 -1.368 1.00 96.19 84 VAL A O 1
ATOM 651 N N . ASP A 1 85 ? 5.777 -7.141 -3.240 1.00 95.88 85 ASP A N 1
ATOM 652 C CA . ASP A 1 85 ? 7.203 -6.994 -3.554 1.00 95.88 85 ASP A CA 1
ATOM 653 C C . ASP A 1 85 ? 7.537 -5.654 -4.223 1.00 95.88 85 ASP A C 1
ATOM 655 O O . ASP A 1 85 ? 8.705 -5.321 -4.420 1.00 95.88 85 ASP A O 1
ATOM 659 N N . LEU A 1 86 ? 6.518 -4.856 -4.546 1.00 95.62 86 LEU A N 1
ATOM 660 C CA . LEU A 1 86 ? 6.658 -3.515 -5.115 1.00 95.62 86 LEU A CA 1
ATOM 661 C C . LEU A 1 86 ? 6.269 -2.414 -4.121 1.00 95.62 86 LEU A C 1
ATOM 663 O O . LEU A 1 86 ? 6.501 -1.238 -4.394 1.00 95.62 86 LEU A O 1
ATOM 667 N N . ALA A 1 87 ? 5.730 -2.764 -2.949 1.00 95.50 87 ALA A N 1
ATOM 668 C CA . ALA A 1 87 ? 5.269 -1.803 -1.949 1.00 95.50 87 ALA A CA 1
ATOM 669 C C . ALA A 1 87 ? 6.372 -0.823 -1.503 1.00 95.50 87 ALA A C 1
ATOM 671 O O . ALA A 1 87 ? 6.109 0.365 -1.285 1.00 95.50 87 ALA A O 1
ATOM 672 N N . TRP A 1 88 ? 7.627 -1.285 -1.449 1.00 94.31 88 TRP A N 1
ATOM 673 C CA . TRP A 1 88 ? 8.790 -0.470 -1.080 1.00 94.31 88 TRP A CA 1
ATOM 674 C C . TRP A 1 88 ? 9.004 0.747 -1.996 1.00 94.31 88 TRP A C 1
ATOM 676 O O . TRP A 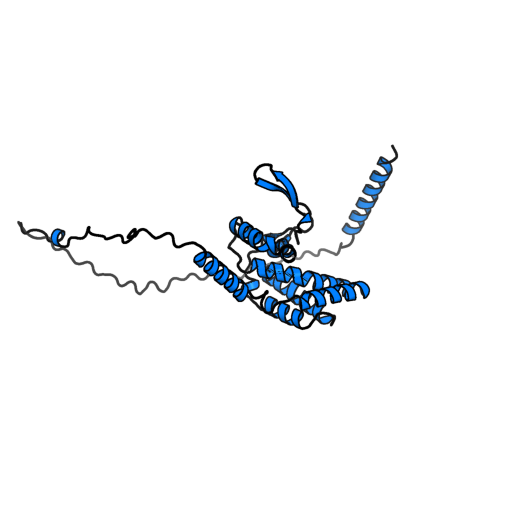1 88 ? 9.558 1.752 -1.543 1.00 94.31 88 TRP A O 1
ATOM 686 N N . LEU A 1 89 ? 8.513 0.717 -3.244 1.00 94.25 89 LEU A N 1
ATOM 687 C CA . LEU A 1 89 ? 8.618 1.832 -4.195 1.00 94.25 89 LEU A CA 1
ATOM 688 C C . LEU A 1 89 ? 7.913 3.103 -3.706 1.00 94.25 89 LEU A C 1
ATOM 690 O O . LEU A 1 89 ? 8.267 4.203 -4.125 1.00 94.25 89 LEU A O 1
ATOM 694 N N . SER A 1 90 ? 7.000 2.986 -2.737 1.00 89.19 90 SER A N 1
ATOM 695 C CA . SER A 1 90 ? 6.414 4.133 -2.029 1.00 89.19 90 SER A CA 1
ATOM 696 C C . SER A 1 90 ? 7.451 5.032 -1.347 1.00 89.19 90 SER A C 1
ATOM 698 O O . SER A 1 90 ? 7.169 6.205 -1.102 1.00 89.19 90 SER A O 1
ATOM 700 N N . SER A 1 91 ? 8.634 4.490 -1.040 1.00 89.25 91 SER A N 1
ATOM 701 C CA . SER A 1 91 ? 9.779 5.215 -0.475 1.00 89.25 91 SER A CA 1
ATOM 702 C C . SER A 1 91 ? 10.799 5.684 -1.526 1.00 89.25 91 SER A C 1
ATOM 704 O O . SER A 1 91 ? 11.742 6.392 -1.182 1.00 89.25 91 SER A O 1
ATOM 706 N N . ALA A 1 92 ? 10.599 5.334 -2.802 1.00 91.88 92 ALA A N 1
ATOM 707 C CA . ALA A 1 92 ? 11.485 5.647 -3.925 1.00 91.88 92 ALA A CA 1
ATOM 708 C C . ALA A 1 92 ? 10.699 6.248 -5.116 1.00 91.88 92 ALA A C 1
ATOM 710 O O . ALA A 1 92 ? 10.685 5.668 -6.206 1.00 91.88 92 ALA A O 1
ATOM 711 N N . PRO A 1 93 ? 10.037 7.410 -4.937 1.00 88.25 93 PRO A N 1
ATOM 712 C CA . PRO A 1 93 ? 9.112 7.969 -5.929 1.00 88.25 93 PRO A CA 1
ATOM 713 C C . PRO A 1 93 ? 9.768 8.271 -7.283 1.00 88.25 93 PRO A C 1
ATOM 715 O O . PRO A 1 93 ? 9.135 8.076 -8.316 1.00 88.25 93 PRO A O 1
ATOM 718 N N . ASP A 1 94 ? 11.042 8.671 -7.289 1.00 91.06 94 ASP A N 1
ATOM 719 C CA . ASP A 1 94 ? 11.780 8.989 -8.519 1.00 91.06 94 ASP A CA 1
ATOM 720 C C . ASP A 1 94 ? 11.998 7.755 -9.413 1.00 91.06 94 ASP A C 1
ATOM 722 O O . ASP A 1 94 ? 12.091 7.878 -10.633 1.00 91.06 94 ASP A O 1
ATOM 726 N N . ALA A 1 95 ? 12.064 6.559 -8.817 1.00 91.06 95 ALA A N 1
ATOM 727 C CA . ALA A 1 95 ? 12.273 5.297 -9.527 1.00 91.06 95 ALA A CA 1
ATOM 728 C C . ALA A 1 95 ? 10.971 4.511 -9.760 1.00 91.06 95 ALA A C 1
ATOM 730 O O . ALA A 1 95 ? 10.921 3.669 -10.657 1.00 91.06 95 ALA A O 1
ATOM 731 N N . ALA A 1 96 ? 9.919 4.779 -8.977 1.00 91.81 96 ALA A N 1
ATOM 732 C CA . ALA A 1 96 ? 8.692 3.985 -8.949 1.00 91.81 96 ALA A CA 1
ATOM 733 C C . ALA A 1 96 ? 8.050 3.810 -10.333 1.00 91.81 96 ALA A C 1
ATOM 735 O O . ALA A 1 96 ? 7.738 2.687 -10.725 1.00 91.81 96 ALA A O 1
ATOM 736 N N . GLY A 1 97 ? 7.903 4.900 -11.097 1.00 91.31 97 GLY A N 1
ATOM 737 C CA . GLY A 1 97 ? 7.300 4.855 -12.433 1.00 91.31 97 GLY A CA 1
ATOM 738 C C . GLY A 1 97 ? 8.072 3.957 -13.403 1.00 91.31 97 GLY A C 1
ATOM 739 O O . GLY A 1 97 ? 7.480 3.098 -14.054 1.00 91.31 97 GLY A O 1
ATOM 740 N N . THR A 1 98 ? 9.399 4.103 -13.448 1.00 93.81 98 THR A N 1
ATOM 741 C CA . THR A 1 98 ? 10.271 3.289 -14.306 1.00 93.81 98 THR A CA 1
ATOM 742 C C . THR A 1 98 ? 10.211 1.816 -13.917 1.00 93.81 98 THR A C 1
ATOM 744 O O . THR A 1 98 ? 10.017 0.969 -14.783 1.00 93.81 98 THR A O 1
ATOM 747 N N . VAL A 1 99 ? 10.304 1.499 -12.619 1.00 94.19 99 VAL A N 1
ATOM 748 C CA . VAL A 1 99 ? 10.253 0.108 -12.143 1.00 94.19 99 VAL A CA 1
ATOM 749 C C . VAL A 1 99 ? 8.901 -0.531 -12.458 1.00 94.19 99 VAL A C 1
ATOM 751 O O . VAL A 1 99 ? 8.873 -1.659 -12.943 1.00 94.19 99 VAL A O 1
ATOM 754 N N . HIS A 1 100 ? 7.785 0.173 -12.247 1.00 93.12 100 HIS A N 1
ATOM 755 C CA . HIS A 1 100 ? 6.460 -0.344 -12.599 1.00 93.12 100 HIS A CA 1
ATOM 756 C C . HIS A 1 100 ? 6.297 -0.575 -14.108 1.00 93.12 100 HIS A C 1
ATOM 758 O O . HIS A 1 100 ? 5.758 -1.616 -14.486 1.00 93.12 100 HIS A O 1
ATOM 764 N N . SER A 1 101 ? 6.784 0.339 -14.960 1.00 91.94 101 SER A N 1
ATOM 765 C CA . SER A 1 101 ? 6.738 0.163 -16.423 1.00 91.94 101 SER A C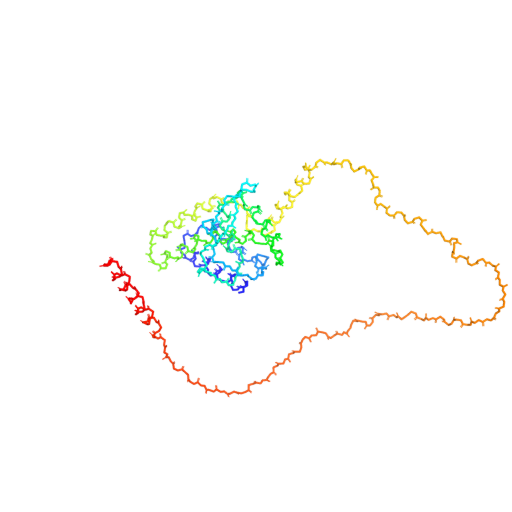A 1
ATOM 766 C C . SER A 1 101 ? 7.550 -1.055 -16.846 1.00 91.94 101 SER A C 1
ATOM 768 O O . SER A 1 101 ? 7.013 -1.966 -17.468 1.00 91.94 101 SER A O 1
ATOM 770 N N . SER A 1 102 ? 8.814 -1.134 -16.418 1.00 93.50 102 SER A N 1
ATOM 771 C CA . SER A 1 102 ? 9.700 -2.255 -16.742 1.00 93.50 102 SER A CA 1
ATOM 772 C C . SER A 1 102 ? 9.178 -3.587 -16.203 1.00 93.50 102 SER A C 1
ATOM 774 O O . SER A 1 102 ? 9.261 -4.598 -16.894 1.00 93.50 102 SER A O 1
ATOM 776 N N . TYR A 1 103 ? 8.589 -3.604 -15.004 1.00 93.12 103 TYR A N 1
ATOM 777 C CA . TYR A 1 103 ? 7.945 -4.797 -14.453 1.00 93.12 103 TYR A CA 1
ATOM 778 C C . TYR A 1 103 ? 6.736 -5.232 -15.288 1.00 93.12 103 TYR A C 1
ATOM 780 O O . TYR A 1 103 ? 6.577 -6.419 -15.560 1.00 93.12 103 TYR A O 1
ATOM 788 N N . SER A 1 104 ? 5.888 -4.287 -15.708 1.00 91.25 104 SER A N 1
ATOM 789 C CA . SER A 1 104 ? 4.726 -4.588 -16.549 1.00 91.25 104 SER A CA 1
ATOM 790 C C . SER A 1 104 ? 5.126 -5.052 -17.949 1.00 91.25 104 SER A C 1
ATOM 792 O O . SER A 1 104 ? 4.436 -5.893 -18.510 1.00 91.25 104 SER A O 1
ATOM 794 N N . GLU A 1 105 ? 6.205 -4.509 -18.514 1.00 92.19 105 GLU A N 1
ATOM 795 C CA . GLU A 1 105 ? 6.722 -4.882 -19.836 1.00 92.19 105 GLU A CA 1
ATOM 796 C C . GLU A 1 105 ? 7.414 -6.250 -19.826 1.00 92.19 105 GLU A C 1
ATOM 798 O O . GLU A 1 105 ? 7.286 -7.008 -20.783 1.00 92.19 105 GLU A O 1
ATOM 803 N N . ALA A 1 106 ? 8.140 -6.573 -18.751 1.00 93.69 106 ALA A N 1
ATOM 804 C CA . ALA A 1 106 ? 8.865 -7.836 -18.614 1.00 93.69 106 ALA A CA 1
ATOM 805 C C . ALA A 1 106 ? 7.994 -8.998 -18.105 1.00 93.69 106 ALA A C 1
ATOM 807 O O . ALA A 1 106 ? 8.421 -10.150 -18.141 1.00 93.69 106 ALA A O 1
ATOM 808 N N . SER A 1 107 ? 6.803 -8.713 -17.574 1.00 90.19 107 SER A N 1
ATOM 809 C CA . SER A 1 107 ? 5.902 -9.728 -17.034 1.00 90.19 107 SER A CA 1
ATOM 810 C C . SER A 1 107 ? 5.077 -10.381 -18.144 1.00 90.19 107 SER A C 1
ATOM 812 O O . SER A 1 107 ? 4.316 -9.708 -18.826 1.00 90.19 107 SER A O 1
ATOM 814 N N . ASP A 1 108 ? 5.116 -11.712 -18.229 1.00 90.19 108 ASP A N 1
ATOM 815 C CA . ASP A 1 108 ? 4.282 -12.494 -19.161 1.00 90.19 108 ASP A CA 1
ATOM 816 C C . ASP A 1 108 ? 2.790 -12.570 -18.757 1.00 90.19 108 ASP A C 1
ATOM 818 O O . ASP A 1 108 ? 1.965 -13.141 -19.472 1.00 90.19 108 ASP A O 1
ATOM 822 N N . ARG A 1 109 ? 2.433 -12.035 -17.582 1.00 88.06 109 ARG A N 1
ATOM 823 C CA . ARG A 1 109 ? 1.056 -12.021 -17.052 1.00 88.06 109 ARG A CA 1
ATOM 824 C C . ARG A 1 109 ? 0.215 -10.907 -17.666 1.00 88.06 109 ARG A C 1
ATOM 826 O O . ARG A 1 109 ? 0.734 -9.935 -18.210 1.00 88.06 109 ARG A O 1
ATOM 833 N N . THR A 1 110 ? -1.100 -11.013 -17.487 1.00 87.44 110 THR A N 1
ATOM 834 C CA . THR A 1 110 ? -2.019 -9.925 -17.851 1.00 87.44 110 THR A CA 1
ATOM 835 C C . THR A 1 110 ? -1.624 -8.638 -17.111 1.00 87.44 110 THR A C 1
ATOM 837 O O . THR A 1 110 ? -1.442 -8.690 -15.891 1.00 87.44 110 THR A O 1
ATOM 840 N N . PRO A 1 111 ? -1.501 -7.489 -17.806 1.00 87.12 111 PRO A N 1
ATOM 841 C CA . PRO A 1 111 ? -1.168 -6.224 -17.167 1.00 87.12 111 PRO A CA 1
ATOM 842 C C . PRO A 1 111 ? -2.165 -5.868 -16.067 1.00 87.12 111 PRO A C 1
ATOM 844 O O . PRO A 1 111 ? -3.378 -5.855 -16.281 1.00 87.12 111 PRO A O 1
ATOM 847 N N . ASP A 1 112 ? -1.634 -5.546 -14.895 1.00 91.94 112 ASP A N 1
ATOM 848 C CA . ASP A 1 112 ? -2.416 -5.187 -13.722 1.00 91.94 112 ASP A CA 1
ATOM 849 C C . ASP A 1 112 ? -2.377 -3.673 -13.513 1.00 91.94 112 ASP A C 1
ATOM 851 O O . ASP A 1 112 ? -1.409 -3.115 -12.991 1.00 91.94 112 ASP A O 1
ATOM 855 N N . SER A 1 113 ? -3.449 -2.993 -13.925 1.00 89.00 113 SER A N 1
ATOM 856 C CA . SER A 1 113 ? -3.565 -1.535 -13.808 1.00 89.00 113 SER A CA 1
ATOM 857 C C . SER A 1 113 ? -3.639 -1.038 -12.362 1.00 89.00 113 SER A C 1
ATOM 859 O O . SER A 1 113 ? -3.430 0.148 -12.115 1.00 89.00 113 SER A O 1
ATOM 861 N N . ALA A 1 114 ? -3.949 -1.918 -11.411 1.00 93.56 114 ALA A N 1
ATOM 862 C CA . ALA A 1 114 ? -4.088 -1.606 -9.995 1.00 93.56 114 ALA A CA 1
ATOM 863 C C . ALA A 1 114 ? -2.811 -1.911 -9.188 1.00 93.56 114 ALA A C 1
ATOM 865 O O . ALA A 1 114 ? -2.752 -1.590 -8.002 1.00 93.56 114 ALA A O 1
ATOM 866 N N . LEU A 1 115 ? -1.769 -2.472 -9.814 1.00 94.31 115 LEU A N 1
ATOM 867 C CA . LEU A 1 115 ? -0.546 -2.931 -9.150 1.00 94.31 115 LEU A CA 1
ATOM 868 C C . LEU A 1 115 ? 0.152 -1.840 -8.325 1.00 94.31 115 LEU A C 1
ATOM 870 O O . LEU A 1 115 ? 0.487 -2.059 -7.162 1.00 94.31 115 LEU A O 1
ATOM 874 N N . ALA A 1 116 ? 0.354 -0.656 -8.910 1.00 92.94 116 ALA A N 1
ATOM 875 C CA . ALA A 1 116 ? 1.003 0.464 -8.225 1.00 92.94 116 ALA A CA 1
ATOM 876 C C . ALA A 1 116 ? 0.156 0.982 -7.051 1.00 92.94 116 ALA A C 1
ATOM 878 O O . ALA A 1 116 ? 0.670 1.238 -5.961 1.00 92.94 116 ALA A O 1
ATOM 879 N N . VAL A 1 117 ? -1.162 1.062 -7.253 1.00 94.06 117 VAL A N 1
ATOM 880 C CA . VAL A 1 117 ? -2.126 1.501 -6.238 1.00 94.06 117 VAL A CA 1
ATOM 881 C C . VAL A 1 117 ? -2.164 0.517 -5.065 1.00 94.06 117 VAL A C 1
ATOM 883 O O . VAL A 1 117 ? -2.087 0.931 -3.908 1.00 94.06 117 VAL A O 1
ATOM 886 N N . ARG A 1 118 ? -2.198 -0.794 -5.339 1.00 96.38 118 ARG A N 1
ATOM 887 C CA . ARG A 1 118 ? -2.102 -1.827 -4.299 1.00 96.38 118 ARG A CA 1
ATOM 888 C C . ARG A 1 118 ? -0.769 -1.785 -3.571 1.00 96.38 118 ARG A C 1
ATOM 890 O O . ARG A 1 118 ? -0.762 -1.843 -2.346 1.00 96.38 118 ARG A O 1
ATOM 897 N N . GLY A 1 119 ? 0.344 -1.621 -4.286 1.00 95.62 119 GLY A N 1
ATOM 898 C CA . GLY A 1 119 ? 1.666 -1.491 -3.669 1.00 95.62 119 GLY A CA 1
ATOM 899 C C . GLY A 1 119 ? 1.712 -0.315 -2.692 1.00 95.62 119 GLY A C 1
ATOM 900 O O . GLY A 1 119 ? 2.204 -0.450 -1.570 1.00 95.62 119 GLY A O 1
ATOM 901 N N . ARG A 1 120 ? 1.108 0.818 -3.072 1.00 93.81 120 ARG A N 1
ATOM 902 C CA . ARG A 1 120 ? 0.960 1.978 -2.191 1.00 93.81 120 ARG A CA 1
ATOM 903 C C . ARG A 1 120 ? 0.102 1.675 -0.964 1.00 93.81 120 ARG A C 1
ATOM 905 O O . ARG A 1 120 ? 0.526 1.993 0.144 1.00 93.81 120 ARG A O 1
ATOM 912 N N . LEU A 1 121 ? -1.062 1.046 -1.137 1.00 96.06 121 LEU A N 1
ATOM 913 C CA . LEU A 1 121 ? -1.931 0.649 -0.021 1.00 96.06 121 LEU A CA 1
ATOM 914 C C . LEU A 1 121 ? -1.181 -0.259 0.959 1.00 96.06 121 LEU A C 1
ATOM 916 O O . LEU A 1 121 ? -1.213 -0.024 2.163 1.00 96.06 121 LEU A O 1
ATOM 920 N N . LEU A 1 122 ? -0.480 -1.272 0.450 1.00 96.69 122 LEU A N 1
ATOM 921 C CA . LEU A 1 122 ? 0.284 -2.207 1.272 1.00 96.69 122 LEU A CA 1
ATOM 922 C C . LEU A 1 122 ? 1.379 -1.491 2.068 1.00 96.69 122 LEU A C 1
ATOM 924 O O . LEU A 1 122 ? 1.517 -1.760 3.258 1.00 96.69 122 LEU A O 1
ATOM 928 N N . ALA A 1 123 ? 2.081 -0.531 1.460 1.00 94.88 123 ALA A N 1
ATOM 929 C CA . ALA A 1 123 ? 3.071 0.287 2.158 1.00 94.88 123 ALA A CA 1
ATOM 930 C C . ALA A 1 123 ? 2.453 1.137 3.283 1.00 94.88 123 ALA A C 1
ATOM 932 O O . ALA A 1 123 ? 3.027 1.234 4.365 1.00 94.88 123 ALA A O 1
ATOM 933 N N . GLU A 1 124 ? 1.273 1.728 3.057 1.00 95.50 124 GLU A N 1
ATOM 934 C CA . GLU A 1 124 ? 0.537 2.460 4.100 1.00 95.50 124 GLU A CA 1
ATOM 935 C C . GLU A 1 124 ? 0.130 1.527 5.261 1.00 95.50 124 GLU A C 1
ATOM 937 O O . GLU A 1 124 ? 0.227 1.899 6.435 1.00 95.50 124 GLU A O 1
ATOM 942 N N . LEU A 1 125 ? -0.280 0.295 4.943 1.00 97.44 125 LEU A N 1
ATOM 943 C CA . LEU A 1 125 ? -0.729 -0.703 5.915 1.00 97.44 125 LEU A CA 1
ATOM 944 C C . LEU A 1 125 ? 0.399 -1.320 6.752 1.00 97.44 125 LEU A C 1
ATOM 946 O O . LEU A 1 125 ? 0.104 -1.896 7.800 1.00 97.44 125 LEU A O 1
ATOM 950 N N . GLU A 1 126 ? 1.670 -1.179 6.373 1.00 96.25 126 GLU A N 1
ATOM 951 C CA . GLU A 1 126 ? 2.786 -1.659 7.202 1.00 96.25 126 GLU A CA 1
ATOM 952 C C . GLU A 1 126 ? 2.818 -0.971 8.576 1.00 96.25 126 GLU A C 1
ATOM 954 O O . GLU A 1 126 ? 3.006 -1.628 9.604 1.00 96.25 126 GLU A O 1
ATOM 959 N N . PHE A 1 127 ? 2.507 0.328 8.643 1.00 96.56 127 PHE A N 1
ATOM 960 C CA . PHE A 1 127 ? 2.378 1.027 9.927 1.00 96.56 127 PHE A CA 1
ATOM 961 C C . PHE A 1 127 ? 1.175 0.527 10.738 1.00 96.56 127 PHE A C 1
ATOM 963 O O . PHE A 1 127 ? 1.245 0.433 11.964 1.00 96.56 127 PHE A O 1
ATOM 970 N N . ALA A 1 128 ? 0.085 0.141 10.067 1.00 97.81 128 ALA A N 1
ATOM 971 C CA . ALA A 1 128 ? -1.071 -0.464 10.721 1.00 97.81 128 ALA A CA 1
ATOM 972 C C . ALA A 1 128 ? -0.741 -1.856 11.286 1.00 97.81 128 ALA A C 1
ATOM 974 O O . ALA A 1 128 ? -1.125 -2.159 12.418 1.00 97.81 128 ALA A O 1
ATOM 975 N N . ARG A 1 129 ? 0.016 -2.688 10.553 1.00 97.50 129 ARG A N 1
ATOM 976 C CA . ARG A 1 129 ? 0.518 -3.975 11.070 1.00 97.50 129 ARG A CA 1
ATOM 977 C C . ARG A 1 129 ? 1.383 -3.768 12.302 1.00 97.50 129 ARG A C 1
ATOM 979 O O . ARG A 1 129 ? 1.208 -4.486 13.285 1.00 97.50 129 ARG A O 1
ATOM 986 N N . TRP A 1 130 ? 2.269 -2.776 12.275 1.00 97.56 130 TRP A N 1
ATOM 987 C CA . TRP A 1 130 ? 3.126 -2.479 13.415 1.00 97.56 130 TRP A CA 1
ATOM 988 C C . TRP A 1 130 ? 2.336 -2.000 14.641 1.00 97.56 130 TRP A C 1
ATOM 990 O O . TRP A 1 130 ? 2.579 -2.475 15.752 1.00 97.56 130 TRP A O 1
ATOM 1000 N N . LEU A 1 131 ? 1.327 -1.149 14.443 1.00 98.38 131 LEU A N 1
ATOM 1001 C CA . LEU A 1 131 ? 0.416 -0.722 15.506 1.00 98.38 131 LEU A CA 1
ATOM 1002 C C . LEU A 1 131 ? -0.329 -1.911 16.132 1.00 98.38 131 LEU A C 1
ATOM 1004 O O . LEU A 1 131 ? -0.322 -2.068 17.353 1.00 98.38 131 LEU 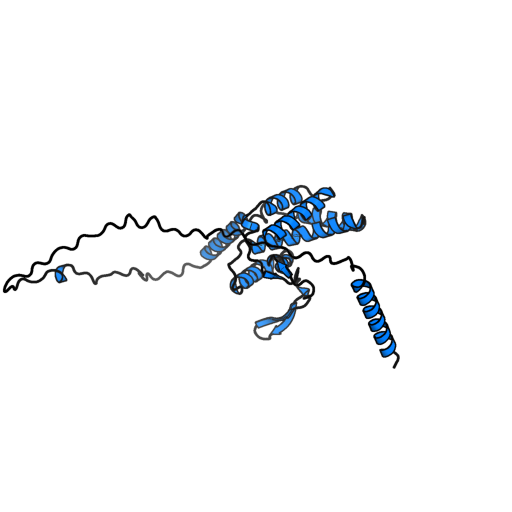A O 1
ATOM 1008 N N . VAL A 1 132 ? -0.934 -2.771 15.305 1.00 98.31 132 VAL A N 1
ATOM 1009 C CA . VAL A 1 132 ? -1.654 -3.974 15.765 1.00 98.31 132 VAL A CA 1
ATOM 1010 C C . VAL A 1 132 ? -0.711 -4.949 16.473 1.00 98.31 132 VAL A C 1
ATOM 1012 O O . VAL A 1 132 ? -1.096 -5.598 17.444 1.00 98.31 132 VAL A O 1
ATOM 1015 N N . HIS A 1 133 ? 0.542 -5.038 16.030 1.00 97.62 133 HIS A N 1
ATOM 1016 C CA . HIS A 1 133 ? 1.569 -5.826 16.702 1.00 97.62 133 HIS A CA 1
ATOM 1017 C C . HIS A 1 133 ? 1.906 -5.271 18.095 1.00 97.62 133 HIS A C 1
ATOM 1019 O O . HIS A 1 133 ? 1.986 -6.036 19.058 1.00 97.62 133 HIS A O 1
ATOM 1025 N N . GLY A 1 134 ? 2.057 -3.949 18.223 1.00 97.50 134 GLY A N 1
ATOM 1026 C CA . GLY A 1 134 ? 2.255 -3.280 19.510 1.00 97.50 134 GLY A CA 1
ATOM 1027 C C . GLY A 1 134 ? 1.095 -3.507 20.478 1.00 97.50 134 GLY A C 1
ATOM 1028 O O . GLY A 1 134 ? 1.330 -3.826 21.644 1.00 97.50 134 GLY A O 1
ATOM 1029 N N . ASP A 1 135 ? -0.138 -3.415 19.976 1.00 97.81 135 ASP A N 1
ATOM 1030 C CA . ASP A 1 135 ? -1.365 -3.684 20.733 1.00 97.81 135 ASP A CA 1
ATOM 1031 C C . ASP A 1 135 ? -1.410 -5.131 21.247 1.00 97.81 135 ASP A C 1
ATOM 1033 O O . ASP A 1 135 ? -1.543 -5.364 22.448 1.00 97.81 135 ASP A O 1
ATOM 1037 N N . ALA A 1 136 ? -1.157 -6.112 20.373 1.00 97.69 136 ALA A N 1
ATOM 1038 C CA . ALA A 1 136 ? -1.112 -7.525 20.752 1.00 97.69 136 ALA A CA 1
ATOM 1039 C C . ALA A 1 136 ? -0.053 -7.818 21.834 1.00 97.69 136 ALA A C 1
ATOM 1041 O O . ALA A 1 136 ? -0.279 -8.619 22.745 1.00 97.69 136 ALA A O 1
ATOM 1042 N N . MET A 1 137 ? 1.098 -7.141 21.774 1.00 97.75 137 MET A N 1
ATOM 1043 C CA . MET A 1 137 ? 2.164 -7.252 22.776 1.00 97.75 137 MET A CA 1
ATOM 1044 C C . MET A 1 137 ? 1.947 -6.383 24.022 1.00 97.75 137 MET A C 1
ATOM 1046 O O . MET A 1 137 ? 2.767 -6.440 24.938 1.00 97.75 137 MET A O 1
ATOM 1050 N N . HIS A 1 138 ? 0.870 -5.592 24.075 1.00 97.00 138 HIS A N 1
ATOM 1051 C CA . HIS A 1 138 ? 0.599 -4.613 25.131 1.00 97.00 138 HIS A CA 1
ATOM 1052 C C . HIS A 1 138 ? 1.772 -3.638 25.354 1.00 97.00 138 HIS A C 1
ATOM 1054 O O . HIS A 1 138 ? 2.068 -3.225 26.478 1.00 97.00 138 HIS A O 1
ATOM 1060 N N . ARG A 1 139 ? 2.470 -3.284 24.270 1.00 97.94 139 ARG A N 1
ATOM 1061 C CA . ARG A 1 139 ? 3.642 -2.406 24.278 1.00 97.94 139 ARG A CA 1
ATOM 1062 C C . ARG A 1 139 ? 3.258 -1.003 23.843 1.00 97.94 139 ARG A C 1
ATOM 1064 O O . ARG A 1 139 ? 3.245 -0.684 22.657 1.00 97.94 139 ARG A O 1
ATOM 1071 N N . THR A 1 140 ? 2.967 -0.153 24.825 1.00 97.00 140 THR A N 1
ATOM 1072 C CA . THR A 1 140 ? 2.535 1.230 24.580 1.00 97.00 140 THR A CA 1
ATOM 1073 C C . THR A 1 140 ? 3.589 2.059 23.856 1.00 97.00 140 THR A C 1
ATOM 1075 O O . THR A 1 140 ? 3.230 2.910 23.058 1.00 97.00 140 THR A O 1
ATOM 1078 N N . ASP A 1 141 ? 4.875 1.784 24.081 1.00 97.56 141 ASP A N 1
ATOM 1079 C CA . ASP A 1 141 ? 5.975 2.451 23.381 1.00 97.56 141 ASP A CA 1
ATOM 1080 C C . ASP A 1 141 ? 5.949 2.179 21.870 1.00 97.56 141 ASP A C 1
ATOM 1082 O O . ASP A 1 141 ? 6.100 3.106 21.081 1.00 97.56 141 ASP A O 1
ATOM 1086 N N . ILE A 1 142 ? 5.674 0.932 21.469 1.00 97.25 142 ILE A N 1
ATOM 1087 C CA . ILE A 1 142 ? 5.474 0.573 20.058 1.00 97.25 142 ILE A CA 1
ATOM 1088 C C . ILE A 1 142 ? 4.209 1.230 19.505 1.00 97.25 142 ILE A C 1
ATOM 1090 O O . ILE A 1 142 ? 4.218 1.751 18.393 1.00 97.25 142 ILE A O 1
ATOM 1094 N N . MET A 1 143 ? 3.109 1.182 20.260 1.00 98.12 143 MET A N 1
ATOM 1095 C CA . MET A 1 143 ? 1.839 1.749 19.806 1.00 98.12 143 MET A CA 1
ATOM 1096 C C . MET A 1 143 ? 1.940 3.258 19.578 1.00 98.12 143 MET A C 1
ATOM 1098 O O . MET A 1 143 ? 1.397 3.756 18.596 1.00 98.12 143 MET A O 1
ATOM 1102 N N . ASP A 1 144 ? 2.622 3.981 20.469 1.00 97.94 144 ASP A N 1
ATOM 1103 C CA . ASP A 1 144 ? 2.791 5.429 20.364 1.00 97.94 144 ASP A CA 1
ATOM 1104 C C . ASP A 1 144 ? 3.712 5.808 19.187 1.00 97.94 144 ASP A C 1
ATOM 1106 O O . ASP A 1 144 ? 3.415 6.771 18.479 1.00 97.94 144 ASP A O 1
ATOM 1110 N N . ASP A 1 145 ? 4.768 5.032 18.919 1.00 98.12 145 ASP A N 1
ATOM 1111 C CA . ASP A 1 145 ? 5.648 5.237 17.757 1.00 98.12 145 ASP A CA 1
ATOM 1112 C C . ASP A 1 145 ? 4.912 4.980 16.429 1.00 98.12 145 ASP A C 1
ATOM 1114 O O . ASP A 1 145 ? 4.867 5.843 15.548 1.00 98.12 145 ASP A O 1
ATOM 1118 N N . ALA A 1 146 ? 4.213 3.844 16.322 1.00 97.88 146 ALA A N 1
ATOM 1119 C CA . ALA A 1 146 ? 3.398 3.523 15.152 1.00 97.88 146 ALA A CA 1
ATOM 1120 C C . ALA A 1 146 ? 2.284 4.562 14.926 1.00 97.88 146 ALA A C 1
ATOM 1122 O O . ALA A 1 146 ? 2.035 4.966 13.790 1.00 97.88 146 ALA A O 1
ATOM 1123 N N . ALA A 1 147 ? 1.641 5.047 15.994 1.00 97.75 147 ALA A N 1
ATOM 1124 C CA . ALA A 1 147 ? 0.654 6.121 15.905 1.00 97.75 147 ALA A CA 1
ATOM 1125 C C . ALA A 1 147 ? 1.269 7.438 15.400 1.00 97.75 147 ALA A C 1
ATOM 1127 O O . ALA A 1 147 ? 0.658 8.118 14.577 1.00 97.75 147 ALA A O 1
ATOM 1128 N N . GLY A 1 148 ? 2.487 7.781 15.834 1.00 97.94 148 GLY A N 1
ATOM 1129 C CA . GLY A 1 148 ? 3.216 8.949 15.334 1.00 97.94 148 GLY A CA 1
ATOM 1130 C C . GLY A 1 148 ? 3.513 8.866 13.834 1.00 97.94 148 GLY A C 1
ATOM 1131 O O . GLY A 1 148 ? 3.318 9.841 13.105 1.00 97.94 148 GLY A O 1
ATOM 1132 N N . LEU A 1 149 ? 3.913 7.688 13.350 1.00 96.50 149 LEU A N 1
ATOM 1133 C CA . LEU A 1 149 ? 4.139 7.448 11.922 1.00 96.50 149 LEU A CA 1
ATOM 1134 C C . LEU A 1 149 ? 2.850 7.513 11.109 1.00 96.50 149 LEU A C 1
ATOM 1136 O O . LEU A 1 149 ? 2.842 8.094 10.026 1.00 96.50 149 LEU A O 1
ATOM 1140 N N . LEU A 1 150 ? 1.753 6.974 11.641 1.00 97.25 150 LEU A N 1
ATOM 1141 C CA . LEU A 1 150 ? 0.438 7.074 11.016 1.00 97.25 150 LEU A CA 1
ATOM 1142 C C . LEU A 1 150 ? -0.035 8.525 10.919 1.00 97.25 150 LEU A C 1
ATOM 1144 O O . LEU A 1 150 ? -0.576 8.905 9.886 1.00 97.25 150 LEU A O 1
ATOM 1148 N N . GLU A 1 151 ? 0.200 9.352 11.938 1.00 97.06 151 GLU A N 1
ATOM 1149 C CA . GLU A 1 151 ? -0.134 10.778 11.872 1.00 97.06 151 GLU A CA 1
ATOM 1150 C C . GLU A 1 151 ? 0.701 11.499 10.805 1.00 97.06 151 GLU A C 1
ATOM 1152 O O . GLU A 1 151 ? 0.156 12.231 9.979 1.00 97.06 151 GLU A O 1
ATOM 1157 N N . SER A 1 152 ? 2.010 11.225 10.754 1.00 95.12 152 SER A N 1
ATOM 1158 C CA . SER A 1 152 ? 2.892 11.778 9.720 1.00 95.12 152 SER A CA 1
ATOM 1159 C C . SER A 1 152 ? 2.486 11.338 8.314 1.00 95.12 152 SER A C 1
ATOM 1161 O O . SER A 1 152 ? 2.510 12.154 7.392 1.00 95.12 152 SER A O 1
ATOM 1163 N N . LEU A 1 153 ? 2.129 10.062 8.132 1.00 92.81 153 LEU A N 1
ATOM 1164 C CA . LEU A 1 153 ? 1.630 9.549 6.860 1.00 92.81 153 LEU A CA 1
ATOM 1165 C C . LEU A 1 153 ? 0.368 10.305 6.464 1.00 92.81 153 LEU A C 1
ATOM 1167 O O . LEU A 1 153 ? 0.252 10.781 5.338 1.00 92.81 153 LEU A O 1
ATOM 1171 N N . ALA A 1 154 ? -0.563 10.426 7.402 1.00 93.12 154 ALA A N 1
ATOM 1172 C CA . ALA A 1 154 ? -1.843 11.034 7.141 1.00 93.12 154 ALA A CA 1
ATOM 1173 C C . ALA A 1 154 ? -1.680 12.518 6.750 1.00 93.12 154 ALA A C 1
ATOM 1175 O O . ALA A 1 154 ? -2.423 12.998 5.896 1.00 93.12 154 ALA A O 1
ATOM 1176 N N . GLU A 1 155 ? -0.698 13.230 7.317 1.00 91.06 155 GLU A N 1
ATOM 1177 C CA . GLU A 1 155 ? -0.434 14.641 7.003 1.00 91.06 155 GLU A CA 1
ATOM 1178 C C . GLU A 1 155 ? 0.207 14.845 5.629 1.00 91.06 155 GLU A C 1
ATOM 1180 O O . GLU A 1 155 ? -0.018 15.862 4.977 1.00 91.06 155 GLU A O 1
ATOM 1185 N N . GLY A 1 156 ? 0.965 13.855 5.160 1.00 84.62 156 GLY A N 1
ATOM 1186 C CA . GLY A 1 156 ? 1.553 13.853 3.824 1.00 84.62 156 GLY A CA 1
ATOM 1187 C C . GLY A 1 156 ? 0.600 13.417 2.706 1.00 84.62 156 GLY A C 1
ATOM 1188 O O . GLY A 1 156 ? 0.996 13.461 1.540 1.00 84.62 156 GLY A O 1
ATOM 1189 N N . LEU A 1 157 ? -0.622 12.971 3.022 1.00 81.38 157 LEU A N 1
ATOM 1190 C CA . LEU A 1 157 ? -1.553 12.463 2.016 1.00 81.38 157 LEU A CA 1
ATOM 1191 C C . LEU A 1 157 ? -2.171 13.574 1.168 1.00 81.38 157 LEU A C 1
ATOM 1193 O O . LEU A 1 157 ? -2.661 14.583 1.672 1.00 81.38 157 LEU A O 1
ATOM 1197 N N . ARG A 1 158 ? -2.243 13.312 -0.137 1.00 67.88 158 ARG A N 1
ATOM 1198 C CA . ARG A 1 158 ? -3.108 14.037 -1.068 1.00 67.88 158 ARG A CA 1
ATOM 1199 C C . ARG A 1 158 ? -4.436 13.295 -1.210 1.00 67.88 158 ARG A C 1
ATOM 1201 O O . ARG A 1 158 ? -4.503 12.067 -1.107 1.00 67.88 158 ARG A O 1
ATOM 1208 N N . GLU A 1 159 ? -5.510 14.046 -1.420 1.00 59.91 159 GLU A N 1
ATOM 1209 C CA . GLU A 1 159 ? -6.830 13.483 -1.693 1.00 59.91 159 GLU A CA 1
ATOM 1210 C C . GLU A 1 159 ? -6.775 12.792 -3.073 1.00 59.91 159 GLU A C 1
ATOM 1212 O O . GLU A 1 159 ? -6.590 13.482 -4.070 1.00 59.91 159 GLU A O 1
ATOM 1217 N N . ASN A 1 160 ? -6.949 11.458 -3.118 1.00 57.53 160 ASN A N 1
ATOM 1218 C CA . ASN A 1 160 ? -7.172 10.573 -4.295 1.00 57.53 160 ASN A CA 1
ATOM 1219 C C . ASN A 1 160 ? -6.071 9.584 -4.754 1.00 57.53 160 ASN A C 1
ATOM 1221 O O . ASN A 1 160 ? -6.367 8.749 -5.609 1.00 57.53 160 ASN A O 1
ATOM 1225 N N . ASP A 1 161 ? -4.900 9.515 -4.109 1.00 68.06 161 ASP A N 1
ATOM 1226 C CA . ASP A 1 161 ? -3.789 8.631 -4.552 1.00 68.06 161 ASP A CA 1
ATOM 1227 C C . ASP A 1 161 ? -4.050 7.099 -4.474 1.00 68.06 161 ASP A C 1
ATOM 1229 O O . ASP A 1 161 ? -3.188 6.314 -4.857 1.00 68.06 161 ASP A O 1
ATOM 1233 N N . LEU A 1 162 ? -5.197 6.638 -3.946 1.00 74.00 162 LEU A N 1
ATOM 1234 C CA . LEU A 1 162 ? -5.538 5.202 -3.853 1.00 74.00 162 LEU A CA 1
ATOM 1235 C C . LEU A 1 162 ? -6.687 4.750 -4.760 1.00 74.00 162 LEU A C 1
ATOM 1237 O O . LEU A 1 162 ? -7.118 3.604 -4.670 1.00 74.00 162 LEU A O 1
ATOM 1241 N N . SER A 1 163 ? -7.196 5.619 -5.633 1.00 70.69 163 SER A N 1
ATOM 1242 C CA . SER A 1 163 ? -8.239 5.207 -6.576 1.00 70.69 163 SER A CA 1
ATOM 1243 C C . SER A 1 163 ? -7.630 4.779 -7.910 1.00 70.69 163 SER A C 1
ATOM 1245 O O . SER A 1 163 ? -6.835 5.509 -8.505 1.00 70.69 163 SER A O 1
ATOM 1247 N N . VAL A 1 164 ? -8.027 3.604 -8.411 1.00 60.84 164 VAL A N 1
ATOM 1248 C CA . VAL A 1 164 ? -7.524 3.077 -9.695 1.00 60.84 164 VAL A CA 1
ATOM 1249 C C . VAL A 1 164 ? -7.926 3.995 -10.853 1.00 60.84 164 VAL A C 1
ATOM 1251 O O . VAL A 1 164 ? -7.159 4.208 -11.790 1.00 60.84 164 VAL A O 1
ATOM 1254 N N . ILE A 1 165 ? -9.115 4.599 -10.779 1.00 58.44 165 ILE A N 1
ATOM 1255 C CA . ILE A 1 165 ? -9.592 5.568 -11.772 1.00 58.44 165 ILE A CA 1
ATOM 1256 C C . ILE A 1 165 ? -8.737 6.845 -11.769 1.00 58.44 165 ILE A C 1
ATOM 1258 O O . ILE A 1 165 ? -8.380 7.318 -12.851 1.00 58.44 165 ILE A O 1
ATOM 1262 N N . ALA A 1 166 ? -8.377 7.401 -10.603 1.00 62.12 166 ALA A N 1
ATOM 1263 C CA . ALA A 1 166 ? -7.499 8.576 -10.575 1.00 62.12 166 ALA A CA 1
ATOM 1264 C C . ALA A 1 166 ? -6.096 8.226 -11.072 1.00 62.12 166 ALA A C 1
ATOM 1266 O O . ALA A 1 166 ? -5.586 8.934 -11.934 1.00 62.12 166 ALA A O 1
ATOM 1267 N N . ALA A 1 167 ? -5.530 7.092 -10.645 1.00 66.62 167 ALA A N 1
ATOM 1268 C CA . ALA A 1 167 ? -4.219 6.639 -11.114 1.00 66.62 167 ALA A CA 1
ATOM 1269 C C . ALA A 1 167 ? -4.176 6.465 -12.645 1.00 66.62 167 ALA A C 1
ATOM 1271 O O . ALA A 1 167 ? -3.216 6.865 -13.304 1.00 66.62 167 ALA A O 1
ATOM 1272 N N . ARG A 1 168 ? -5.248 5.926 -13.245 1.00 67.81 168 ARG A N 1
ATOM 1273 C CA . ARG A 1 168 ? -5.384 5.852 -14.709 1.00 67.81 168 ARG A CA 1
ATOM 1274 C C . ARG A 1 168 ? -5.485 7.230 -15.356 1.00 67.81 168 ARG A C 1
ATOM 1276 O O . ARG A 1 168 ? -4.887 7.443 -16.406 1.00 67.81 168 ARG A O 1
ATOM 1283 N N . SER A 1 169 ? -6.229 8.152 -14.751 1.00 61.59 169 SER A N 1
ATOM 1284 C CA . SER A 1 169 ? -6.410 9.508 -15.284 1.00 61.59 169 SER A CA 1
ATOM 1285 C C . SER A 1 169 ? -5.090 10.285 -15.295 1.00 61.59 169 SER A C 1
ATOM 1287 O O . SER A 1 169 ? -4.741 10.867 -16.316 1.00 61.59 169 SER A O 1
ATOM 1289 N N . GLU A 1 170 ? -4.294 10.186 -14.227 1.00 66.38 170 GLU A N 1
ATOM 1290 C CA . GLU A 1 170 ? -2.947 10.770 -14.157 1.00 66.38 170 GLU A CA 1
ATOM 1291 C C . GLU A 1 170 ? -2.011 10.210 -15.237 1.00 66.38 170 GLU A C 1
ATOM 1293 O O . GLU A 1 170 ? -1.256 10.954 -15.869 1.00 66.38 170 GLU A O 1
ATOM 1298 N N . GLY A 1 171 ? -2.090 8.901 -15.499 1.00 67.75 171 GLY A N 1
ATOM 1299 C CA . GLY A 1 171 ? -1.357 8.266 -16.593 1.00 67.75 171 GLY A CA 1
ATOM 1300 C C . GLY A 1 171 ? -1.760 8.804 -17.970 1.00 67.75 171 GLY A C 1
ATOM 1301 O O . GLY A 1 171 ? -0.893 9.076 -18.801 1.00 67.75 171 GLY A O 1
ATOM 1302 N N . VAL A 1 172 ? -3.061 9.004 -18.208 1.00 73.50 172 VAL A N 1
ATOM 1303 C CA . VAL A 1 172 ? -3.579 9.577 -19.463 1.00 73.50 172 VAL A CA 1
ATOM 1304 C C . VAL A 1 172 ? -3.131 11.026 -19.633 1.00 73.50 172 VAL A C 1
ATOM 1306 O O . VAL A 1 172 ? -2.653 11.380 -20.709 1.00 73.50 172 VAL A O 1
ATOM 1309 N N . ASP A 1 173 ? -3.226 11.848 -18.591 1.00 66.50 173 ASP A N 1
ATOM 1310 C CA . ASP A 1 173 ? -2.798 13.247 -18.643 1.00 66.50 173 ASP A CA 1
ATOM 1311 C C . ASP A 1 173 ? -1.292 13.357 -18.919 1.00 66.50 173 ASP A C 1
ATOM 1313 O O . ASP A 1 173 ? -0.874 14.112 -19.799 1.00 66.50 173 ASP A O 1
ATOM 1317 N N . SER A 1 174 ? -0.475 12.529 -18.260 1.00 68.25 174 SER A N 1
ATOM 1318 C CA . SER A 1 174 ? 0.967 12.435 -18.518 1.00 68.25 174 SER A CA 1
ATOM 1319 C C . SER A 1 174 ? 1.276 12.000 -19.957 1.00 68.25 174 SER A C 1
ATOM 1321 O O . SER A 1 174 ? 2.140 12.585 -20.619 1.00 68.25 174 SER A O 1
ATOM 1323 N N . ALA A 1 175 ? 0.538 11.017 -20.485 1.00 72.31 175 ALA A N 1
ATOM 1324 C CA . ALA A 1 175 ? 0.682 10.565 -21.867 1.00 72.31 175 ALA A CA 1
ATOM 1325 C C . ALA A 1 175 ? 0.290 11.656 -22.877 1.00 72.31 175 ALA A C 1
ATOM 1327 O O . ALA A 1 175 ? 0.999 11.861 -23.864 1.00 72.31 175 ALA A O 1
ATOM 1328 N N . MET A 1 176 ? -0.793 12.395 -22.626 1.00 74.75 176 MET A N 1
ATOM 1329 C CA . MET A 1 176 ? -1.224 13.520 -23.463 1.00 74.75 176 MET A CA 1
ATOM 1330 C C . MET A 1 176 ? -0.210 14.669 -23.431 1.00 74.75 176 MET A C 1
ATOM 1332 O O . MET A 1 176 ? 0.108 15.246 -24.473 1.00 74.75 176 MET A O 1
ATOM 1336 N N . ASP A 1 177 ? 0.363 14.959 -22.264 1.00 78.12 177 ASP A N 1
ATOM 1337 C CA . ASP A 1 177 ? 1.450 15.923 -22.109 1.00 78.12 177 ASP A CA 1
ATOM 1338 C C . ASP A 1 177 ? 2.711 15.498 -22.862 1.00 78.12 177 ASP A C 1
ATOM 1340 O O . ASP A 1 177 ? 3.343 16.323 -23.525 1.00 78.12 177 ASP A O 1
ATOM 1344 N N . ALA A 1 178 ? 3.082 14.217 -22.797 1.00 75.81 178 ALA A N 1
ATOM 1345 C CA . ALA A 1 178 ? 4.194 13.672 -23.567 1.00 75.81 178 ALA A CA 1
ATOM 1346 C C . ALA A 1 178 ? 3.937 13.788 -25.078 1.00 75.81 178 ALA A C 1
ATOM 1348 O O . ALA A 1 178 ? 4.824 14.235 -25.808 1.00 75.81 178 ALA A O 1
ATOM 1349 N N . LEU A 1 179 ? 2.717 13.480 -25.537 1.00 80.88 179 LEU A N 1
ATOM 1350 C CA . LEU A 1 179 ? 2.310 13.607 -26.940 1.00 80.88 179 LEU A CA 1
ATOM 1351 C C . LEU A 1 179 ? 2.422 15.057 -27.437 1.00 80.88 179 LEU A C 1
ATOM 1353 O O . LEU A 1 179 ? 2.929 15.300 -28.528 1.00 80.88 179 LEU A O 1
ATOM 1357 N N . ASN A 1 180 ? 2.013 16.024 -26.611 1.00 83.88 180 ASN A N 1
ATOM 1358 C CA . ASN A 1 180 ? 2.124 17.455 -26.908 1.00 83.88 180 ASN A CA 1
ATOM 1359 C C . ASN A 1 180 ? 3.576 17.966 -26.911 1.00 83.88 180 ASN A C 1
ATOM 1361 O O . ASN A 1 180 ? 3.862 19.016 -27.490 1.00 83.88 180 ASN A O 1
ATOM 1365 N N . ARG A 1 181 ? 4.496 17.250 -26.252 1.00 80.12 181 ARG A N 1
ATOM 1366 C CA . ARG A 1 181 ? 5.918 17.607 -26.141 1.00 80.12 181 ARG A CA 1
ATOM 1367 C C . ARG A 1 181 ? 6.749 17.076 -27.313 1.00 80.12 181 ARG A C 1
ATOM 1369 O O . ARG A 1 181 ? 7.822 17.617 -27.584 1.00 80.12 181 ARG A O 1
ATOM 1376 N N . VAL A 1 182 ? 6.260 16.058 -28.026 1.00 77.31 182 VAL A N 1
ATOM 1377 C CA . VAL A 1 182 ? 6.864 15.597 -29.281 1.00 77.31 182 VAL A CA 1
ATOM 1378 C C . VAL A 1 182 ? 6.613 16.667 -30.351 1.00 77.31 182 VAL A C 1
ATOM 1380 O O . VAL A 1 182 ? 5.456 16.954 -30.663 1.00 77.31 182 VAL A O 1
ATOM 1383 N N . PRO A 1 183 ? 7.659 17.289 -30.935 1.00 65.88 183 PRO A N 1
ATOM 1384 C CA . PRO A 1 183 ? 7.457 18.219 -32.034 1.00 65.88 183 PRO A CA 1
ATOM 1385 C C . PRO A 1 183 ? 6.744 17.472 -33.155 1.00 65.88 183 PRO A C 1
ATOM 1387 O O . PRO A 1 183 ? 7.181 16.385 -33.540 1.00 65.88 183 PRO A O 1
ATOM 1390 N N . ALA A 1 184 ? 5.658 18.051 -33.674 1.00 62.66 184 ALA A N 1
ATOM 1391 C CA . ALA A 1 184 ? 4.999 17.552 -34.869 1.00 62.66 184 ALA A CA 1
ATOM 1392 C C . ALA A 1 184 ? 6.037 17.559 -35.992 1.00 62.66 184 ALA A C 1
ATOM 1394 O O . ALA A 1 184 ? 6.262 18.572 -36.656 1.00 62.66 184 ALA A O 1
ATOM 1395 N N . THR A 1 185 ? 6.725 16.431 -36.171 1.00 54.50 185 THR A N 1
ATOM 1396 C CA . THR A 1 185 ? 7.454 16.165 -37.397 1.00 54.50 185 THR A CA 1
ATOM 1397 C C . THR A 1 185 ? 6.407 16.356 -38.463 1.00 54.50 185 THR A C 1
ATOM 1399 O O . THR A 1 185 ? 5.375 15.685 -38.427 1.00 54.50 185 THR A O 1
ATOM 1402 N N . ALA A 1 186 ? 6.615 17.359 -39.318 1.00 49.41 186 ALA A N 1
ATOM 1403 C CA . ALA A 1 186 ? 5.738 17.614 -40.436 1.00 49.41 186 ALA A CA 1
ATOM 1404 C C . ALA A 1 186 ? 5.556 16.267 -41.125 1.00 49.41 186 ALA A C 1
ATOM 1406 O O . ALA A 1 186 ? 6.508 15.735 -41.699 1.00 49.41 186 ALA A O 1
ATOM 1407 N N . ALA A 1 187 ? 4.366 15.684 -40.982 1.00 49.72 187 ALA A N 1
ATOM 1408 C CA . ALA A 1 187 ? 3.942 14.570 -41.788 1.00 49.72 187 ALA A CA 1
ATOM 1409 C C . ALA A 1 187 ? 3.995 15.119 -43.209 1.00 49.72 187 ALA A C 1
ATOM 1411 O O . ALA A 1 187 ? 3.070 15.786 -43.671 1.00 49.72 187 ALA A O 1
ATOM 1412 N N . ALA A 1 188 ? 5.142 14.952 -43.870 1.00 51.38 188 ALA A N 1
ATOM 1413 C CA . ALA A 1 188 ? 5.230 15.072 -45.304 1.00 51.38 188 ALA A CA 1
ATOM 1414 C C . ALA A 1 188 ? 4.129 14.145 -45.794 1.00 51.38 188 ALA A C 1
ATOM 1416 O O . ALA A 1 188 ? 4.190 12.951 -45.495 1.00 51.38 188 ALA A O 1
ATOM 1417 N N . GLY A 1 189 ? 3.086 14.748 -46.375 1.00 52.75 189 GLY A N 1
ATOM 1418 C CA . GLY A 1 189 ? 1.784 14.155 -46.651 1.00 52.75 189 GLY A CA 1
ATOM 1419 C C . GLY A 1 189 ? 1.900 12.852 -47.422 1.00 52.75 189 GLY A C 1
ATOM 1420 O O . GLY A 1 189 ? 1.728 12.808 -48.636 1.00 52.75 189 GLY A O 1
ATOM 1421 N N . SER A 1 190 ? 2.201 11.783 -46.701 1.00 54.88 190 SER A N 1
ATOM 1422 C CA . SER A 1 190 ? 2.163 10.420 -47.172 1.00 54.88 190 SER A CA 1
ATOM 1423 C C . SER A 1 190 ? 0.719 10.034 -46.977 1.00 54.88 190 SER A C 1
ATOM 1425 O O . SER A 1 190 ? 0.263 9.675 -45.896 1.00 54.88 190 SER A O 1
ATOM 1427 N N . ASN A 1 191 ? -0.021 10.269 -48.049 1.00 52.22 191 ASN A N 1
ATOM 1428 C CA . ASN A 1 191 ? -1.397 9.874 -48.198 1.00 52.22 191 ASN A CA 1
ATOM 1429 C C . ASN A 1 191 ? -1.440 8.342 -48.079 1.00 52.22 191 ASN A C 1
ATOM 1431 O O . ASN A 1 191 ? -1.227 7.634 -49.056 1.00 52.22 191 ASN A O 1
ATOM 1435 N N . THR A 1 192 ? -1.657 7.820 -46.872 1.00 53.22 192 THR A N 1
ATOM 1436 C CA . THR A 1 192 ? -1.877 6.386 -46.611 1.00 53.22 192 THR A CA 1
ATOM 1437 C C . THR A 1 192 ? -3.287 5.946 -47.007 1.00 53.22 192 THR A C 1
ATOM 1439 O O . THR A 1 192 ? -3.739 4.861 -46.650 1.00 53.22 192 THR A O 1
ATOM 1442 N N . SER A 1 193 ? -3.991 6.773 -47.781 1.00 66.88 193 SER A N 1
ATOM 1443 C CA . SER A 1 193 ? -5.157 6.352 -48.532 1.00 66.88 193 SER A CA 1
ATOM 1444 C C . SER A 1 193 ? -4.714 5.313 -49.562 1.00 66.88 193 SER A C 1
ATOM 1446 O O . SER A 1 193 ? -4.168 5.664 -50.604 1.00 66.88 193 SER A O 1
ATOM 1448 N N . MET A 1 194 ? -4.977 4.031 -49.298 1.00 64.12 194 MET A N 1
ATOM 1449 C CA . MET A 1 194 ? -5.055 3.022 -50.353 1.00 64.12 194 MET A CA 1
ATOM 1450 C C . MET A 1 194 ? -6.190 3.420 -51.299 1.00 64.12 194 MET A C 1
ATOM 1452 O O . MET A 1 194 ? -7.349 3.069 -51.096 1.00 64.12 194 MET A O 1
ATOM 1456 N N . GLN A 1 195 ? -5.872 4.222 -52.310 1.00 56.34 195 GLN A N 1
ATOM 1457 C CA . GLN A 1 195 ? -6.763 4.451 -53.434 1.00 56.34 195 GLN A CA 1
ATOM 1458 C C . GLN A 1 195 ? -6.771 3.174 -54.271 1.00 56.34 195 GLN A C 1
ATOM 1460 O O . GLN A 1 195 ? -5.810 2.871 -54.964 1.00 56.34 195 GLN A O 1
ATOM 1465 N N . THR A 1 196 ? -7.847 2.398 -54.165 1.00 63.03 196 THR A N 1
ATOM 1466 C CA . THR A 1 196 ? -8.140 1.274 -55.056 1.00 63.03 196 THR A CA 1
ATOM 1467 C C . THR A 1 196 ? -8.626 1.822 -56.396 1.00 63.03 196 THR A C 1
ATOM 1469 O O . THR A 1 196 ? -9.824 1.881 -56.663 1.00 63.03 196 THR A O 1
ATOM 1472 N N . ASP A 1 197 ? -7.693 2.256 -57.235 1.00 64.25 197 ASP A N 1
ATOM 1473 C CA . ASP A 1 197 ? -7.912 2.657 -58.630 1.00 64.25 197 ASP A CA 1
ATOM 1474 C C . ASP A 1 197 ? -8.035 1.457 -59.594 1.00 64.25 197 ASP A C 1
ATOM 1476 O O . ASP A 1 197 ? -8.203 1.628 -60.798 1.00 64.25 197 ASP A O 1
ATOM 1480 N N . ALA A 1 198 ? -8.039 0.232 -59.064 1.00 62.06 198 ALA A N 1
ATOM 1481 C CA . ALA A 1 198 ? -8.131 -1.002 -59.840 1.00 62.06 198 ALA A CA 1
ATOM 1482 C C . ALA A 1 198 ? -9.566 -1.463 -60.181 1.00 62.06 198 ALA A C 1
ATOM 1484 O O . ALA A 1 198 ? -9.726 -2.547 -60.739 1.00 62.06 198 ALA A O 1
ATOM 1485 N N . TYR A 1 199 ? -10.617 -0.695 -59.861 1.00 61.25 199 TYR A N 1
ATOM 1486 C CA . TYR A 1 199 ? -11.995 -1.079 -60.198 1.00 61.25 199 TYR A CA 1
ATOM 1487 C C . TYR A 1 199 ? -12.537 -0.284 -61.394 1.00 61.25 199 TYR A C 1
ATOM 1489 O O . TYR A 1 199 ? -12.953 0.867 -61.252 1.00 61.25 199 TYR A O 1
ATOM 1497 N N . ASN A 1 200 ? -12.566 -0.920 -62.570 1.00 68.50 200 ASN A N 1
ATOM 1498 C CA . ASN A 1 200 ? -13.244 -0.417 -63.763 1.00 68.50 200 ASN A CA 1
ATOM 1499 C C . ASN A 1 200 ? -14.506 -1.262 -64.046 1.00 68.50 200 ASN A C 1
ATOM 1501 O O . ASN A 1 200 ? -14.387 -2.424 -64.435 1.00 68.50 200 ASN A O 1
ATOM 1505 N N . PRO A 1 201 ? -15.725 -0.712 -63.896 1.00 58.75 201 PRO A N 1
ATOM 1506 C CA . PRO A 1 201 ? -16.967 -1.458 -64.118 1.00 58.75 201 PRO A CA 1
ATOM 1507 C C . PRO A 1 201 ? -17.206 -1.857 -65.587 1.00 58.75 201 PRO A C 1
ATOM 1509 O O . PRO A 1 201 ? -18.120 -2.632 -65.859 1.00 58.75 201 PRO A O 1
ATOM 1512 N N . ALA A 1 202 ? -16.410 -1.353 -66.538 1.00 61.16 202 ALA A N 1
ATOM 1513 C CA . ALA A 1 202 ? -16.516 -1.713 -67.952 1.00 61.16 202 ALA A CA 1
ATOM 1514 C C . ALA A 1 202 ? -15.942 -3.105 -68.285 1.00 61.16 202 ALA A C 1
ATOM 1516 O O . ALA A 1 202 ? -16.325 -3.674 -69.303 1.00 61.16 202 ALA A O 1
ATOM 1517 N N . ASP A 1 203 ? -15.090 -3.676 -67.425 1.00 63.66 203 ASP A N 1
ATOM 1518 C CA . ASP A 1 203 ? -14.478 -5.000 -67.643 1.00 63.66 203 ASP A CA 1
ATOM 1519 C C . ASP A 1 203 ? -15.404 -6.168 -67.233 1.00 63.66 203 ASP A C 1
ATOM 1521 O O . ASP A 1 203 ? -15.088 -7.332 -67.469 1.00 63.66 203 ASP A O 1
ATOM 1525 N N . LEU A 1 204 ? -16.562 -5.868 -66.627 1.00 59.34 204 LEU A N 1
ATOM 1526 C CA . LEU A 1 204 ? -17.568 -6.852 -66.198 1.00 59.34 204 LEU A CA 1
ATOM 1527 C C . LEU A 1 204 ? -18.697 -7.077 -67.211 1.00 59.34 204 LEU A C 1
ATOM 1529 O O . LEU A 1 204 ? -19.534 -7.951 -66.992 1.00 59.34 204 LEU A O 1
ATOM 1533 N N . LEU A 1 205 ? -18.754 -6.301 -68.295 1.00 56.06 205 LEU A N 1
ATOM 1534 C CA . LEU A 1 205 ? -19.766 -6.479 -69.333 1.00 56.06 205 LEU A CA 1
ATOM 1535 C C . LEU A 1 205 ? -19.229 -7.444 -70.399 1.00 56.06 205 LEU A C 1
ATOM 1537 O O . LEU A 1 205 ? -18.269 -7.100 -71.091 1.00 56.06 205 LEU A O 1
ATOM 1541 N N . PRO A 1 206 ? -19.827 -8.638 -70.567 1.00 51.69 206 PRO A N 1
ATOM 1542 C CA . PRO A 1 206 ? -19.463 -9.530 -71.656 1.00 51.69 206 PRO A CA 1
ATOM 1543 C C . PRO A 1 206 ? -19.805 -8.840 -72.979 1.00 51.69 206 PRO A C 1
ATOM 1545 O O . PRO A 1 206 ? -20.967 -8.525 -73.237 1.00 51.69 206 PRO A O 1
ATOM 1548 N N . GLY A 1 207 ? -18.785 -8.576 -73.794 1.00 51.88 207 GLY A N 1
ATOM 1549 C CA . GLY A 1 207 ? -18.961 -8.118 -75.166 1.00 51.88 207 GLY A CA 1
ATOM 1550 C C . GLY A 1 207 ? -19.747 -9.150 -75.971 1.00 51.88 207 GLY A C 1
ATOM 1551 O O . GLY A 1 207 ? -19.486 -10.349 -75.896 1.00 51.88 207 GLY A O 1
ATOM 1552 N N . GLU A 1 208 ? -20.735 -8.650 -76.701 1.00 51.75 208 GLU A N 1
ATOM 1553 C CA . GLU A 1 208 ? -21.659 -9.379 -77.557 1.00 51.75 208 GLU A CA 1
ATOM 1554 C C . GLU A 1 208 ? -20.918 -10.134 -78.671 1.00 51.75 208 GLU A C 1
ATOM 1556 O O . GLU A 1 208 ? -20.593 -9.553 -79.696 1.00 51.75 208 GLU A O 1
ATOM 1561 N N . ASP A 1 209 ? -20.696 -11.434 -78.489 1.00 46.94 209 ASP A N 1
ATOM 1562 C CA . ASP A 1 209 ? -20.525 -12.392 -79.585 1.00 46.94 209 ASP A CA 1
ATOM 1563 C C . ASP A 1 209 ? -21.093 -13.747 -79.131 1.00 46.94 209 ASP A C 1
ATOM 1565 O O . ASP A 1 209 ? -20.418 -14.574 -78.518 1.00 46.94 209 ASP A O 1
ATOM 1569 N N . ALA A 1 210 ? -22.385 -13.958 -79.392 1.00 47.56 210 ALA A N 1
ATOM 1570 C CA . ALA A 1 210 ? -23.034 -15.258 -79.234 1.00 47.56 210 ALA A CA 1
ATOM 1571 C C . ALA A 1 210 ? -22.671 -16.176 -80.416 1.00 47.56 210 ALA A C 1
ATOM 1573 O O . ALA A 1 210 ? -22.641 -15.720 -81.563 1.00 47.56 210 ALA A O 1
ATOM 1574 N N . PRO A 1 211 ? -22.500 -17.488 -80.173 1.00 42.97 211 PRO A N 1
ATOM 1575 C CA . PRO A 1 211 ? -23.532 -18.378 -80.704 1.00 42.97 211 PRO A CA 1
ATOM 1576 C C . PRO A 1 211 ? -23.932 -19.553 -79.789 1.00 42.97 211 PRO A C 1
ATOM 1578 O O . PRO A 1 211 ? -23.118 -20.128 -79.075 1.00 42.97 211 PRO A O 1
ATOM 1581 N N . ASP A 1 212 ? -25.208 -19.913 -79.954 1.00 35.41 212 ASP A N 1
ATOM 1582 C CA . ASP A 1 212 ? -25.936 -21.145 -79.611 1.00 35.41 212 ASP A CA 1
ATOM 1583 C C . ASP A 1 212 ? -26.255 -21.504 -78.137 1.00 35.41 212 ASP A C 1
ATOM 1585 O O . ASP A 1 212 ? -25.430 -21.511 -77.233 1.00 35.41 212 ASP A O 1
ATOM 1589 N N . ALA A 1 213 ? -27.547 -21.795 -77.939 1.00 42.09 213 ALA A N 1
ATOM 1590 C CA . ALA A 1 213 ? -28.302 -22.050 -76.706 1.00 42.09 213 ALA A CA 1
ATOM 1591 C C . ALA A 1 213 ? -28.125 -23.481 -76.130 1.00 42.09 213 ALA A C 1
ATOM 1593 O O . ALA A 1 213 ? -27.496 -24.313 -76.779 1.00 42.09 213 ALA A O 1
ATOM 1594 N N . PRO A 1 214 ? -28.884 -23.888 -75.085 1.00 51.72 214 PRO A N 1
ATOM 1595 C CA . PRO A 1 214 ? -29.131 -23.267 -73.778 1.00 51.72 214 PRO A CA 1
ATOM 1596 C C . PRO A 1 214 ? -28.678 -24.205 -72.632 1.00 51.72 214 PRO A C 1
ATOM 1598 O O . PRO A 1 214 ? -28.861 -25.415 -72.728 1.00 51.72 214 PRO A O 1
ATOM 1601 N N . GLU A 1 215 ? -28.219 -23.676 -71.496 1.00 40.59 215 GLU A N 1
ATOM 1602 C CA . GLU A 1 215 ? -28.281 -24.431 -70.236 1.00 40.59 215 GLU A CA 1
ATOM 1603 C C . GLU A 1 215 ? -28.926 -23.589 -69.136 1.00 40.59 215 GLU A C 1
ATOM 1605 O O . GLU A 1 215 ? -28.555 -22.453 -68.846 1.00 40.59 215 GLU A O 1
ATOM 1610 N N . GLU A 1 216 ? -29.985 -24.173 -68.598 1.00 49.72 216 GLU A N 1
ATOM 1611 C CA . GLU A 1 216 ? -30.833 -23.706 -67.520 1.00 49.72 216 GLU A CA 1
ATOM 1612 C C . GLU A 1 216 ? -30.013 -23.688 -66.222 1.00 49.72 216 GLU A C 1
ATOM 1614 O O . GLU A 1 216 ? -29.703 -24.740 -65.667 1.00 49.72 216 GLU A O 1
ATOM 1619 N N . TYR A 1 217 ? -29.632 -22.501 -65.736 1.00 43.56 217 TYR A N 1
ATOM 1620 C CA . TYR A 1 217 ? -29.027 -22.371 -64.410 1.00 43.56 217 TYR A CA 1
ATOM 1621 C C . TYR A 1 217 ? -30.099 -21.974 -63.398 1.00 43.56 217 TYR A C 1
ATOM 1623 O O . TYR A 1 217 ? -30.605 -20.850 -63.378 1.00 43.56 217 TYR A O 1
ATOM 1631 N N . VAL A 1 218 ? -30.468 -22.958 -62.589 1.00 44.81 218 VAL A N 1
ATOM 1632 C CA . VAL A 1 218 ? -31.400 -22.859 -61.470 1.00 44.81 218 VAL A CA 1
ATOM 1633 C C . VAL A 1 218 ? -30.772 -21.960 -60.404 1.00 44.81 218 VAL A C 1
ATOM 1635 O O . VAL A 1 218 ? -29.665 -22.220 -59.940 1.00 44.81 218 VAL A O 1
ATOM 1638 N N . GLY A 1 219 ? -31.462 -20.874 -60.050 1.00 40.31 219 GLY A N 1
ATOM 1639 C CA . GLY A 1 219 ? -31.036 -19.980 -58.977 1.00 40.31 219 GLY A CA 1
ATOM 1640 C C . GLY A 1 219 ? -31.044 -20.710 -57.638 1.00 40.31 219 GLY A C 1
ATOM 1641 O O . GLY A 1 219 ? -32.072 -21.269 -57.256 1.00 40.31 219 GLY A O 1
ATOM 1642 N N . ASP A 1 220 ? -29.910 -20.698 -56.943 1.00 40.03 220 ASP A N 1
ATOM 1643 C CA . ASP A 1 220 ? -29.844 -21.177 -55.568 1.00 40.03 220 ASP A CA 1
ATOM 1644 C C . ASP A 1 220 ? -30.416 -20.109 -54.628 1.00 40.03 220 ASP A C 1
ATOM 1646 O O . ASP A 1 220 ? -30.106 -18.917 -54.736 1.00 40.03 220 ASP A O 1
ATOM 1650 N N . ALA A 1 221 ? -31.322 -20.539 -53.758 1.00 51.72 221 ALA A N 1
ATOM 1651 C CA . ALA A 1 221 ? -32.008 -19.683 -52.810 1.00 51.72 221 ALA A CA 1
ATOM 1652 C C . ALA A 1 221 ? -31.061 -19.366 -51.648 1.00 51.72 221 ALA A C 1
ATOM 1654 O O . ALA A 1 221 ? -30.456 -20.256 -51.063 1.00 51.72 221 ALA A O 1
ATOM 1655 N N . THR A 1 222 ? -30.950 -18.092 -51.279 1.00 50.12 222 THR A N 1
ATOM 1656 C CA . THR A 1 222 ? -30.203 -17.679 -50.088 1.00 50.12 222 THR A CA 1
ATOM 1657 C C . THR A 1 222 ? -30.880 -18.240 -48.835 1.00 50.12 222 THR A C 1
ATOM 1659 O O . THR A 1 222 ? -31.999 -17.828 -48.519 1.00 50.12 222 THR A O 1
ATOM 1662 N N . GLU A 1 223 ? -30.222 -19.158 -48.125 1.00 57.12 223 GLU A N 1
ATOM 1663 C CA . GLU A 1 223 ? -30.692 -19.645 -46.825 1.00 57.12 223 GLU A CA 1
ATOM 1664 C C . GLU A 1 223 ? -30.593 -18.545 -45.750 1.00 57.12 223 GLU A C 1
ATOM 1666 O O . GLU A 1 223 ? -29.588 -17.840 -45.625 1.00 57.12 223 GLU A O 1
ATOM 1671 N N . ASP A 1 224 ? -31.677 -18.381 -44.988 1.00 54.25 224 ASP A N 1
ATOM 1672 C CA . ASP A 1 224 ? -31.848 -17.381 -43.929 1.00 54.25 224 ASP A CA 1
ATOM 1673 C C . ASP A 1 224 ? -31.277 -17.922 -42.603 1.00 54.25 224 ASP A C 1
ATOM 1675 O O . ASP A 1 224 ? -31.862 -18.798 -41.973 1.00 54.25 224 ASP A O 1
ATOM 1679 N N . LEU A 1 225 ? -30.123 -17.410 -42.162 1.00 57.38 225 LEU A N 1
ATOM 1680 C CA . LEU A 1 225 ? -29.380 -17.895 -40.980 1.00 57.38 225 LEU A CA 1
ATOM 1681 C C . LEU A 1 225 ? -29.900 -17.349 -39.634 1.00 57.38 225 LEU A C 1
ATOM 1683 O O . LEU A 1 225 ? -29.118 -17.002 -38.748 1.00 57.38 225 LEU A O 1
ATOM 1687 N N . ARG A 1 226 ? -31.218 -17.255 -39.445 1.00 54.34 226 ARG A N 1
ATOM 1688 C CA . ARG A 1 226 ? -31.797 -16.723 -38.191 1.00 54.34 226 ARG A CA 1
ATOM 1689 C C . ARG A 1 226 ? -31.931 -17.747 -37.063 1.00 54.34 226 ARG A C 1
ATOM 1691 O O . ARG A 1 226 ? -32.210 -17.342 -35.940 1.00 54.34 226 ARG A O 1
ATOM 1698 N N . ASP A 1 227 ? -31.633 -19.019 -37.327 1.00 51.75 227 ASP A N 1
ATOM 1699 C CA . ASP A 1 227 ? -31.829 -20.122 -36.374 1.00 51.75 227 ASP A CA 1
ATOM 1700 C C . ASP A 1 227 ? -30.539 -20.608 -35.678 1.00 51.75 227 ASP A C 1
ATOM 1702 O O . ASP A 1 227 ? -30.535 -21.650 -35.031 1.00 51.75 227 ASP A O 1
ATOM 1706 N N . VAL A 1 228 ? -29.431 -19.857 -35.732 1.00 51.03 228 VAL A N 1
ATOM 1707 C CA . VAL A 1 228 ? -28.176 -20.221 -35.019 1.00 51.03 228 VAL A CA 1
ATOM 1708 C C . VAL A 1 228 ? -28.152 -19.709 -33.565 1.00 51.03 228 VAL A C 1
ATOM 1710 O O . VAL A 1 228 ? -27.105 -19.609 -32.932 1.00 51.03 228 VAL A O 1
ATOM 1713 N N . ALA A 1 229 ? -29.316 -19.376 -33.009 1.00 49.41 229 ALA A N 1
ATOM 1714 C CA . ALA A 1 229 ? -29.475 -18.930 -31.631 1.00 49.41 229 ALA A CA 1
ATOM 1715 C C . ALA A 1 229 ? -30.103 -20.024 -30.759 1.00 49.41 229 ALA A C 1
ATOM 1717 O O . ALA A 1 229 ? -31.104 -19.761 -30.117 1.00 49.41 229 ALA A O 1
ATOM 1718 N N . GLU A 1 230 ? -29.541 -21.238 -30.744 1.00 50.12 230 GLU A N 1
ATOM 1719 C CA . GLU A 1 230 ? -29.817 -22.251 -29.708 1.00 50.12 230 GLU A CA 1
ATOM 1720 C C . GLU A 1 230 ? -28.855 -23.450 -29.852 1.00 50.12 230 GLU A C 1
ATOM 1722 O O . GLU A 1 230 ? -29.154 -24.451 -30.496 1.00 50.12 230 GLU A O 1
ATOM 1727 N N . SER A 1 231 ? -27.662 -23.365 -29.252 1.00 38.97 231 SER A N 1
ATOM 1728 C CA . SER A 1 231 ? -26.857 -24.562 -28.951 1.00 38.97 231 SER A CA 1
ATOM 1729 C C . SER A 1 231 ? -26.003 -24.374 -27.689 1.00 38.97 231 SER A C 1
ATOM 1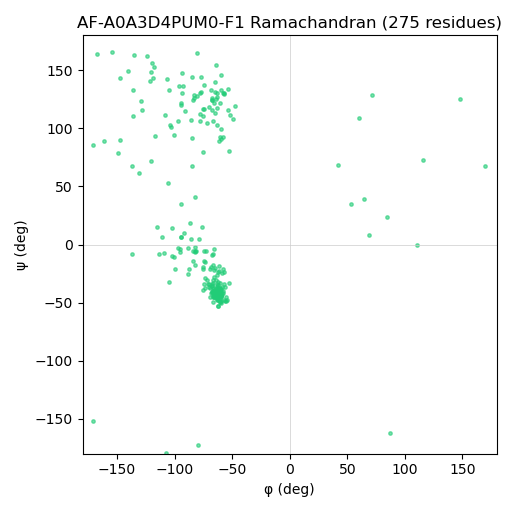731 O O . SER A 1 231 ? -24.822 -24.040 -27.736 1.00 38.97 231 SER A O 1
ATOM 1733 N N . ASP A 1 232 ? -26.663 -24.525 -26.544 1.00 50.03 232 ASP A N 1
ATOM 1734 C CA . ASP A 1 232 ? -26.308 -25.483 -25.487 1.00 50.03 232 ASP A CA 1
ATOM 1735 C C . ASP A 1 232 ? -24.813 -25.6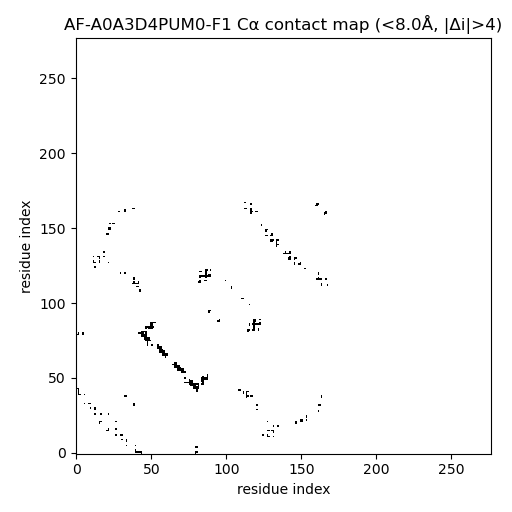65 -25.121 1.00 50.03 232 ASP A C 1
ATOM 1737 O O . ASP A 1 232 ? -24.222 -26.730 -25.297 1.00 50.03 232 ASP A O 1
ATOM 1741 N N . LEU A 1 233 ? -24.210 -24.633 -24.521 1.00 42.75 233 LEU A N 1
ATOM 1742 C CA . LEU A 1 233 ? -22.958 -24.754 -23.761 1.00 42.75 233 LEU A CA 1
ATOM 1743 C C . LEU A 1 233 ? -23.165 -24.305 -22.308 1.00 42.75 233 LEU A C 1
ATOM 1745 O O . LEU A 1 233 ? -22.684 -23.256 -21.887 1.00 42.75 233 LEU A O 1
ATOM 1749 N N . LEU A 1 234 ? -23.878 -25.122 -21.531 1.00 43.53 234 LEU A N 1
ATOM 1750 C CA . LEU A 1 234 ? -23.788 -25.109 -20.069 1.00 43.53 234 LEU A CA 1
ATOM 1751 C C . LEU A 1 234 ? -22.979 -26.330 -19.597 1.00 43.53 234 LEU A C 1
ATOM 1753 O O . LEU A 1 234 ? -23.251 -27.445 -20.052 1.00 43.53 234 LEU A O 1
ATOM 1757 N N . PRO A 1 235 ? -22.008 -26.171 -18.679 1.00 39.91 235 PRO A N 1
ATOM 1758 C CA . PRO A 1 235 ? -21.355 -27.305 -18.037 1.00 39.91 235 PRO A CA 1
ATOM 1759 C C . PRO A 1 235 ? -22.350 -28.087 -17.171 1.00 39.91 235 PRO A C 1
ATOM 1761 O O . PRO A 1 235 ? -23.092 -27.518 -16.371 1.00 39.91 235 PRO A O 1
ATOM 1764 N N . ARG A 1 236 ? -22.349 -29.407 -17.362 1.00 38.06 236 ARG A N 1
ATOM 1765 C CA . ARG A 1 236 ? -23.143 -30.402 -16.635 1.00 38.06 236 ARG A CA 1
ATOM 1766 C C . ARG A 1 236 ? -22.771 -30.423 -15.147 1.00 38.06 236 ARG A C 1
ATOM 1768 O O . ARG A 1 236 ? -21.599 -30.556 -14.808 1.00 38.06 236 ARG A O 1
ATOM 1775 N N . ASP A 1 237 ? -23.792 -30.351 -14.300 1.00 36.59 237 ASP A N 1
ATOM 1776 C CA . ASP A 1 237 ? -23.754 -30.661 -12.870 1.00 36.59 237 ASP A CA 1
ATOM 1777 C C . ASP A 1 237 ? -23.698 -32.187 -12.684 1.00 36.59 237 ASP A C 1
ATOM 1779 O O . ASP A 1 237 ? -24.625 -32.895 -13.086 1.00 36.59 237 ASP A O 1
ATOM 1783 N N . GLU A 1 238 ? -22.612 -32.702 -12.105 1.00 35.62 238 GLU A N 1
ATOM 1784 C CA . GLU A 1 238 ? -22.528 -34.087 -11.633 1.00 35.62 238 GLU A CA 1
ATOM 1785 C C . GLU A 1 238 ? -22.322 -34.097 -10.119 1.00 35.62 238 GLU A C 1
ATOM 1787 O O . GLU A 1 238 ? -21.207 -34.058 -9.599 1.00 35.62 238 GLU A O 1
ATOM 1792 N N . SER A 1 239 ? -23.444 -34.185 -9.407 1.00 34.22 239 SER A N 1
ATOM 1793 C CA . SER A 1 239 ? -23.488 -34.665 -8.034 1.00 34.22 239 SER A CA 1
ATOM 1794 C C . SER A 1 239 ? -23.801 -36.165 -8.022 1.00 34.22 239 SER A C 1
ATOM 1796 O O . SER A 1 239 ? -24.838 -36.591 -8.524 1.00 34.22 239 SER A O 1
ATOM 1798 N N . GLN A 1 240 ? -22.902 -36.953 -7.420 1.00 33.31 240 GLN A N 1
ATOM 1799 C CA . GLN A 1 240 ? -23.156 -38.025 -6.434 1.00 33.31 240 GLN A CA 1
ATOM 1800 C C . GLN A 1 240 ? -22.139 -39.166 -6.530 1.00 33.31 240 GLN A C 1
ATOM 1802 O O . GLN A 1 240 ? -22.004 -39.827 -7.556 1.00 33.31 240 GLN A O 1
ATOM 1807 N N . GLY A 1 241 ? -21.510 -39.459 -5.390 1.00 30.30 241 GLY A N 1
ATOM 1808 C CA . GLY A 1 241 ? -20.749 -40.685 -5.181 1.00 30.30 241 GLY A CA 1
ATOM 1809 C C . GLY A 1 241 ? -19.921 -40.674 -3.899 1.00 30.30 241 GLY A C 1
ATOM 1810 O O . GLY A 1 241 ? -18.701 -40.668 -3.975 1.00 30.30 241 GLY A O 1
ATOM 1811 N N . ASP A 1 242 ? -20.577 -40.680 -2.736 1.00 34.84 242 ASP A N 1
ATOM 1812 C CA . ASP A 1 242 ? -19.996 -41.222 -1.493 1.00 34.84 242 ASP A CA 1
ATOM 1813 C C . ASP A 1 242 ? -20.257 -42.747 -1.497 1.00 34.84 242 ASP A C 1
ATOM 1815 O O . ASP A 1 242 ? -21.307 -43.170 -2.004 1.00 34.84 242 ASP A O 1
ATOM 1819 N N . PRO A 1 243 ? -19.344 -43.602 -0.994 1.00 43.50 243 PRO A N 1
ATOM 1820 C CA . PRO A 1 243 ? -19.442 -43.923 0.429 1.00 43.50 243 PRO A CA 1
ATOM 1821 C C . PRO A 1 243 ? -18.104 -44.195 1.151 1.00 43.50 243 PRO A C 1
ATOM 1823 O O . PRO A 1 243 ? -17.258 -44.953 0.687 1.00 43.50 243 PRO A O 1
ATOM 1826 N N . SER A 1 244 ? -18.063 -43.735 2.402 1.00 31.23 244 SER A N 1
ATOM 1827 C CA . SER A 1 244 ? -17.653 -44.477 3.608 1.00 31.23 244 SER A CA 1
ATOM 1828 C C . SER A 1 244 ? -16.225 -45.045 3.682 1.00 31.23 244 SER A C 1
ATOM 1830 O O . SER A 1 244 ? -15.898 -46.098 3.137 1.00 31.23 244 SER A O 1
ATOM 1832 N N . GLY A 1 245 ? -15.427 -44.418 4.548 1.00 29.56 245 GLY A N 1
ATOM 1833 C CA . GLY A 1 245 ? -14.220 -44.986 5.142 1.00 29.56 245 GLY A CA 1
ATOM 1834 C C . GLY A 1 245 ? -13.844 -44.204 6.395 1.00 29.56 245 GLY A C 1
ATOM 1835 O O . GLY A 1 245 ? -13.123 -43.218 6.314 1.00 29.56 245 GLY A O 1
ATOM 1836 N N . ALA A 1 246 ? -14.383 -44.614 7.543 1.00 39.66 246 ALA A N 1
ATOM 1837 C CA . ALA A 1 246 ? -13.971 -44.110 8.845 1.00 39.66 246 ALA A CA 1
ATOM 1838 C C . ALA A 1 246 ? -12.538 -44.571 9.148 1.00 39.66 246 ALA A C 1
ATOM 1840 O O . ALA A 1 246 ? -12.257 -45.770 9.125 1.00 39.66 246 ALA A O 1
ATOM 1841 N N . VAL A 1 247 ? -11.666 -43.619 9.462 1.00 36.16 247 VAL A N 1
ATOM 1842 C CA . VAL A 1 247 ? -10.401 -43.857 10.156 1.00 36.16 247 VAL A CA 1
ATOM 1843 C C . VAL A 1 247 ? -10.261 -42.768 11.208 1.00 36.16 247 VAL A C 1
ATOM 1845 O O . VAL A 1 247 ? -10.137 -41.588 10.888 1.00 36.16 247 VAL A O 1
ATOM 1848 N N . ASP A 1 248 ? -10.380 -43.200 12.461 1.00 42.28 248 ASP A N 1
ATOM 1849 C CA . ASP A 1 248 ? -9.916 -42.484 13.639 1.00 42.28 248 ASP A CA 1
ATOM 1850 C C . ASP A 1 248 ? -8.400 -42.290 13.515 1.00 42.28 248 ASP A C 1
ATOM 1852 O O . ASP A 1 248 ? -7.669 -43.278 13.425 1.00 42.28 248 ASP A O 1
ATOM 1856 N N . GLU A 1 249 ? -7.919 -41.048 13.546 1.00 37.00 249 GLU A N 1
ATOM 1857 C 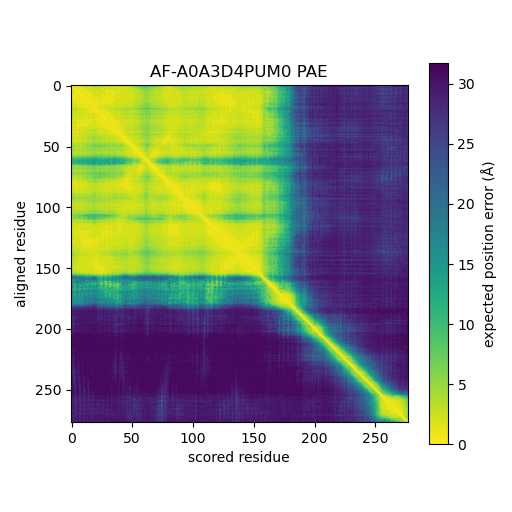CA . GLU A 1 249 ? -6.516 -40.765 13.849 1.00 37.00 249 GLU A CA 1
ATOM 1858 C C . GLU A 1 249 ? -6.436 -39.715 14.958 1.00 37.00 249 GLU A C 1
ATOM 1860 O O . GLU A 1 249 ? -6.925 -38.589 14.857 1.00 37.00 249 GLU A O 1
ATOM 1865 N N . GLU A 1 250 ? -5.876 -40.197 16.063 1.00 35.00 250 GLU A N 1
ATOM 1866 C CA . GLU A 1 250 ? -5.657 -39.548 17.342 1.00 35.00 250 GLU A CA 1
ATOM 1867 C C . GLU A 1 250 ? -4.697 -38.353 17.247 1.00 35.00 250 GLU A C 1
ATOM 1869 O O . GLU A 1 250 ? -3.797 -38.282 16.410 1.00 35.00 250 GLU A O 1
ATOM 1874 N N . GLU A 1 251 ? -4.865 -37.433 18.197 1.00 46.62 251 GLU A N 1
ATOM 1875 C CA . GLU A 1 251 ? -3.913 -36.386 18.551 1.00 46.62 251 GLU A CA 1
ATOM 1876 C C . GLU A 1 251 ? -2.478 -36.920 18.730 1.00 46.62 251 GLU A C 1
ATOM 1878 O O . GLU A 1 251 ? -2.188 -37.633 19.688 1.00 46.62 251 GLU A O 1
ATOM 1883 N N . THR A 1 252 ? -1.530 -36.442 17.920 1.00 43.44 252 THR A N 1
ATOM 1884 C CA . THR A 1 252 ? -0.106 -36.377 18.307 1.00 43.44 252 THR A CA 1
ATOM 1885 C C . THR A 1 252 ? 0.503 -35.039 17.880 1.00 43.44 252 THR A C 1
ATOM 1887 O O . THR A 1 252 ? 1.338 -34.955 16.982 1.00 43.44 252 THR A O 1
ATOM 1890 N N . GLY A 1 253 ? 0.043 -33.957 18.510 1.00 47.59 253 GLY A N 1
ATOM 1891 C CA . GLY A 1 253 ? 0.441 -32.574 18.226 1.00 47.59 253 GLY A CA 1
ATOM 1892 C C . GLY A 1 253 ? 1.570 -32.016 19.100 1.00 47.59 253 GLY A C 1
ATOM 1893 O O . GLY A 1 253 ? 1.524 -30.833 19.427 1.00 47.59 253 GLY A O 1
ATOM 1894 N N . THR A 1 254 ? 2.563 -32.815 19.511 1.00 47.97 254 THR A N 1
ATOM 1895 C CA . THR A 1 254 ? 3.615 -32.328 20.436 1.00 47.97 254 THR A CA 1
ATOM 1896 C C . THR A 1 254 ? 5.062 -32.728 20.134 1.00 47.97 254 THR A C 1
ATOM 1898 O O . THR A 1 254 ? 5.954 -32.141 20.735 1.00 47.97 254 THR A O 1
ATOM 1901 N N . ASP A 1 255 ? 5.362 -33.611 19.175 1.00 57.78 255 ASP A N 1
ATOM 1902 C CA . ASP A 1 255 ? 6.747 -34.112 19.023 1.00 57.78 255 ASP A CA 1
ATOM 1903 C C . ASP A 1 255 ? 7.652 -33.263 18.098 1.00 57.78 255 ASP A C 1
ATOM 1905 O O . ASP A 1 255 ? 8.871 -33.220 18.265 1.00 57.78 255 ASP A O 1
ATOM 1909 N N . SER A 1 256 ? 7.088 -32.512 17.142 1.00 60.06 256 SER A N 1
ATOM 1910 C CA . SER A 1 256 ? 7.901 -31.784 16.146 1.00 60.06 256 SER A CA 1
ATOM 1911 C C . SER A 1 256 ? 8.645 -30.568 16.716 1.00 60.06 256 SER A C 1
ATOM 1913 O O . SER A 1 256 ? 9.713 -30.211 16.212 1.00 60.06 256 SER A O 1
ATOM 1915 N N . ALA A 1 257 ? 8.097 -29.912 17.742 1.00 63.38 257 ALA A N 1
ATOM 1916 C CA . ALA A 1 257 ? 8.727 -28.745 18.362 1.00 63.38 257 ALA A CA 1
ATOM 1917 C C . ALA A 1 257 ? 9.911 -29.155 19.256 1.00 63.38 257 ALA A C 1
ATOM 1919 O O . ALA A 1 257 ? 10.970 -28.522 19.220 1.00 63.38 257 ALA A O 1
ATOM 1920 N N . ASP A 1 258 ? 9.766 -30.266 19.981 1.00 70.12 258 ASP A N 1
ATOM 1921 C CA . ASP A 1 258 ? 10.811 -30.825 20.839 1.00 70.12 258 ASP A CA 1
ATOM 1922 C C . ASP A 1 258 ? 11.960 -31.438 20.018 1.00 70.12 258 ASP A C 1
ATOM 1924 O O . ASP A 1 258 ? 13.134 -31.325 20.396 1.00 70.12 258 ASP A O 1
ATOM 1928 N N . GLU A 1 259 ? 11.649 -32.018 18.853 1.00 68.50 259 GLU A N 1
ATOM 1929 C CA . GLU A 1 259 ? 12.617 -32.475 17.846 1.00 68.50 259 GLU A CA 1
ATOM 1930 C C . GLU A 1 259 ? 13.477 -31.312 17.323 1.00 68.50 259 GLU A C 1
ATOM 1932 O O . GLU A 1 259 ? 14.713 -31.375 17.343 1.00 68.50 259 GLU A O 1
ATOM 1937 N N . ALA A 1 260 ? 12.832 -30.205 16.935 1.00 66.62 260 ALA A N 1
ATOM 1938 C CA . ALA A 1 260 ? 13.505 -29.011 16.430 1.00 66.62 260 ALA A CA 1
ATOM 1939 C C . ALA A 1 260 ? 14.409 -28.362 17.495 1.00 66.62 260 ALA A C 1
ATOM 1941 O O . ALA A 1 260 ? 15.542 -27.963 17.205 1.00 66.62 260 ALA A O 1
ATOM 1942 N N . GLN A 1 261 ? 13.963 -28.317 18.755 1.00 75.94 261 GLN A N 1
ATOM 1943 C CA . GLN A 1 261 ? 14.763 -27.775 19.856 1.00 75.94 261 GLN A CA 1
ATOM 1944 C C . GLN A 1 261 ? 15.953 -28.666 20.234 1.00 75.94 261 GLN A C 1
ATOM 1946 O O . GLN A 1 261 ? 17.021 -28.149 20.590 1.00 75.94 261 GLN A O 1
ATOM 1951 N N . ARG A 1 262 ? 15.820 -29.995 20.121 1.00 75.81 262 ARG A N 1
ATOM 1952 C CA . ARG A 1 262 ? 16.951 -30.930 20.257 1.00 75.81 262 ARG A CA 1
ATOM 1953 C C . ARG A 1 262 ? 17.975 -30.736 19.139 1.00 75.81 262 ARG A C 1
ATOM 1955 O O . ARG A 1 262 ? 19.171 -30.654 19.433 1.00 75.81 262 ARG A O 1
ATOM 1962 N N . ALA A 1 263 ? 17.525 -30.595 17.892 1.00 72.62 263 ALA A N 1
ATOM 1963 C CA . ALA A 1 263 ? 18.402 -30.377 16.742 1.00 72.62 263 ALA A CA 1
ATOM 1964 C C . ALA A 1 263 ? 19.188 -29.055 16.851 1.00 72.62 263 ALA A C 1
ATOM 1966 O O . ALA A 1 263 ? 20.407 -29.041 16.658 1.00 72.62 263 ALA A O 1
ATOM 1967 N N . ALA A 1 264 ? 18.528 -27.967 17.263 1.00 68.38 264 ALA A N 1
ATOM 1968 C CA . ALA A 1 264 ? 19.169 -26.664 17.456 1.00 68.38 264 ALA A CA 1
ATOM 1969 C C . ALA A 1 264 ? 20.253 -26.690 18.553 1.00 68.38 264 ALA A C 1
ATOM 1971 O O . ALA A 1 264 ? 21.344 -26.144 18.369 1.00 68.38 264 ALA A O 1
ATOM 1972 N N . ARG A 1 265 ? 20.002 -27.379 19.678 1.00 80.00 265 ARG A N 1
ATOM 1973 C CA . ARG A 1 265 ? 20.999 -27.535 20.756 1.00 80.00 265 ARG A CA 1
ATOM 1974 C C . ARG A 1 265 ? 22.209 -28.362 20.317 1.00 80.00 265 ARG A C 1
ATOM 1976 O O . ARG A 1 265 ? 23.335 -28.009 20.663 1.00 80.00 265 ARG A O 1
ATOM 1983 N N . ALA A 1 266 ? 21.997 -29.422 19.538 1.00 80.44 266 ALA A N 1
ATOM 1984 C CA . ALA A 1 266 ? 23.086 -30.248 19.014 1.00 80.44 266 ALA A CA 1
ATOM 1985 C C . ALA A 1 266 ? 23.969 -29.481 18.011 1.00 80.44 266 ALA A C 1
ATOM 1987 O O . ALA A 1 266 ? 25.193 -29.627 18.028 1.00 80.44 266 ALA A O 1
ATOM 1988 N N . ALA A 1 267 ? 23.371 -28.626 17.174 1.00 74.06 267 ALA A N 1
ATOM 1989 C CA . ALA A 1 267 ? 24.105 -27.775 16.238 1.00 74.06 267 ALA A CA 1
ATOM 1990 C C . ALA A 1 267 ? 24.979 -26.733 16.962 1.00 74.06 267 ALA A C 1
ATOM 1992 O O . ALA A 1 267 ? 26.158 -26.584 16.636 1.00 74.06 267 ALA A O 1
ATOM 1993 N N . LEU A 1 268 ? 24.443 -26.082 18.001 1.00 73.31 268 LEU A N 1
ATOM 1994 C CA . LEU A 1 268 ? 25.182 -25.121 18.830 1.00 73.31 268 LEU A CA 1
ATOM 1995 C C . LEU A 1 268 ? 26.377 -25.760 19.547 1.00 73.31 268 LEU A C 1
ATOM 1997 O O . LEU A 1 268 ? 27.468 -25.196 19.528 1.00 73.31 268 LEU A O 1
ATOM 2001 N N . GLN A 1 269 ? 26.207 -26.959 20.114 1.00 83.75 269 GLN A N 1
ATOM 2002 C CA . GLN A 1 269 ? 27.302 -27.678 20.776 1.00 83.75 269 GLN A CA 1
ATOM 2003 C C . GLN A 1 269 ? 28.426 -28.054 19.802 1.00 83.75 269 GLN A C 1
ATOM 2005 O O . GLN A 1 269 ? 29.603 -27.967 20.156 1.00 83.75 269 GLN A O 1
ATOM 2010 N N . ARG A 1 270 ? 28.094 -28.435 18.561 1.00 75.88 270 ARG A N 1
ATOM 2011 C CA . ARG A 1 270 ? 29.101 -28.711 17.523 1.00 75.88 270 ARG A CA 1
ATOM 2012 C C . ARG A 1 270 ? 29.877 -27.456 17.132 1.00 75.88 270 ARG A C 1
ATOM 2014 O O . ARG A 1 270 ? 31.095 -27.524 17.002 1.00 75.88 270 ARG A O 1
ATOM 2021 N N . TRP A 1 271 ? 29.198 -26.318 17.006 1.00 64.19 271 TRP A N 1
ATOM 2022 C CA . TRP A 1 271 ? 29.841 -25.049 16.668 1.00 64.19 271 TRP A CA 1
ATOM 2023 C C . TRP A 1 271 ? 30.796 -24.571 17.770 1.00 64.19 271 TRP A C 1
ATOM 2025 O O . TRP A 1 271 ? 31.948 -24.256 17.487 1.00 64.19 271 TRP A O 1
ATOM 2035 N N . THR A 1 272 ? 30.381 -24.627 19.040 1.00 79.12 272 THR A N 1
ATOM 2036 C CA . THR A 1 272 ? 31.249 -24.224 20.161 1.00 79.12 272 THR A CA 1
ATOM 2037 C C . THR A 1 272 ? 32.448 -25.152 20.348 1.00 79.12 272 THR A C 1
ATOM 2039 O O . THR A 1 272 ? 33.504 -24.702 20.783 1.00 79.12 272 THR A O 1
ATOM 2042 N N . SER A 1 273 ? 32.302 -26.438 20.006 1.00 71.75 273 SER A N 1
ATOM 2043 C CA . SER A 1 273 ? 33.399 -27.415 20.073 1.00 71.75 273 SER A CA 1
ATOM 2044 C C . SER A 1 273 ? 34.416 -27.220 18.942 1.00 71.75 273 SER A C 1
ATOM 2046 O O . SER A 1 273 ? 35.605 -27.403 19.163 1.00 71.75 273 SER A O 1
ATOM 2048 N N . SER A 1 274 ? 33.966 -26.795 17.754 1.00 66.38 274 SER A N 1
ATOM 2049 C CA . SER A 1 274 ? 34.828 -26.538 16.589 1.00 66.38 274 SER A CA 1
ATOM 2050 C C . SER A 1 274 ? 35.643 -25.241 16.692 1.00 66.38 274 SER A C 1
ATOM 2052 O O . SER A 1 274 ? 36.555 -25.048 15.897 1.00 66.38 274 SER A O 1
ATOM 2054 N N . SER A 1 275 ? 35.323 -24.341 17.628 1.00 54.22 275 SER A N 1
ATOM 2055 C CA . SER A 1 275 ? 36.080 -23.099 17.868 1.00 54.22 275 SER A CA 1
ATOM 2056 C C . SER A 1 275 ? 37.148 -23.220 18.966 1.00 54.22 275 SER A C 1
ATOM 2058 O O . SER A 1 275 ? 37.722 -22.207 19.356 1.00 54.22 275 SER A O 1
ATOM 2060 N N . SER A 1 276 ? 37.395 -24.422 19.500 1.00 54.44 276 SER A N 1
ATOM 2061 C CA . SER A 1 276 ? 38.439 -24.682 20.512 1.00 54.44 276 SER A CA 1
ATOM 2062 C C . SER A 1 276 ? 39.564 -25.617 20.038 1.00 54.44 276 SER A C 1
ATOM 2064 O O . SER A 1 276 ? 40.338 -26.080 20.874 1.00 54.44 276 SER A O 1
ATOM 2066 N N . GLU A 1 277 ? 39.691 -25.858 18.728 1.00 48.72 277 GLU A N 1
ATOM 2067 C CA . GLU A 1 277 ? 40.887 -26.458 18.101 1.00 48.72 277 GLU A CA 1
ATOM 2068 C C . GLU A 1 277 ? 41.663 -25.434 17.267 1.00 48.72 277 GLU A C 1
ATOM 2070 O O . GLU A 1 277 ? 41.013 -24.603 16.590 1.00 48.72 277 GLU A O 1
#

Radius of gyration: 32.89 Å; Cα contacts (8 Å, |Δi|>4): 214; chains: 1; bounding box: 73×63×106 Å

Solvent-accessible surface area (backbone atoms only — not comparable to full-atom values): 17378 Å² total; per-residue (Å²): 101,48,68,55,55,49,49,54,50,50,54,49,52,53,52,27,50,70,69,71,58,59,56,67,72,52,56,52,54,50,50,50,44,68,65,36,68,72,60,53,69,62,78,71,32,82,30,44,69,49,45,48,85,86,32,54,38,72,45,79,41,95,89,81,41,76,39,81,76,45,77,56,69,67,87,45,57,44,78,34,66,54,27,48,47,48,13,52,35,74,81,36,68,91,50,32,64,59,53,52,49,52,50,54,73,72,40,93,60,83,79,58,87,25,39,68,41,46,6,43,51,52,46,62,43,50,43,41,52,47,25,43,50,15,56,77,67,70,34,62,71,48,29,53,51,28,32,50,51,46,50,54,51,58,70,71,57,67,98,58,81,62,40,60,68,52,55,51,48,55,51,50,53,52,49,52,52,52,58,72,66,50,76,80,69,78,74,70,83,71,73,80,69,84,75,79,81,83,75,62,81,75,81,73,59,82,78,93,75,86,83,86,88,86,81,90,80,79,81,81,77,83,81,80,82,80,78,82,82,78,79,93,85,73,87,82,87,84,87,86,85,83,82,91,81,92,75,92,78,78,93,79,92,68,62,72,65,57,50,51,54,51,51,54,53,53,52,52,55,52,53,62,58,64,72,74,114